Protein AF-A0A4S2JDD8-F1 (afdb_monomer_lite)

InterPro domains:
  IPR000197 Zinc finger, TAZ-type [PF02135] (72-147)
  IPR000197 Zinc finger, TAZ-type [PF02135] (265-339)
  IPR000197 Zinc finger, TAZ-type [PS50134] (65-150)
  IPR000197 Zinc finger, TAZ-type [PS50134] (258-342)
  IPR000197 Zinc finger, TAZ-type [SM00551] (66-148)
  IPR000197 Zinc finger, TAZ-type [SM00551] (259-340)
  IPR000433 Zinc finger, ZZ-type [PF00569] (1-40)
  IPR000433 Zinc finger, ZZ-type [PS01357] (5-30)
  IPR000433 Zinc finger, ZZ-type [PS50135] (1-48)
  IPR000433 Zinc finger, ZZ-type [SM00291] (1-40)
  IPR009110 Nuclear receptor coactivator, interlocking [SSF69125] (168-207)
  IPR013178 Histone acetyltransferase Rtt109/CBP [PTHR13808] (1-167)
  IPR014744 Nuclear receptor coactivator, CREB-bp-like, interlocking [PF09030] (154-206)
  IPR035898 TAZ domain superfamily [G3DSA:1.20.1020.10] (64-157)
  IPR035898 TAZ domain superfamily [G3DSA:1.20.1020.10] (253-361)
  IPR035898 TAZ domain superfamily [SSF57933] (65-152)
  IPR035898 TAZ domain superfamily [SSF57933] (262-344)
  IPR037073 Nuclear receptor coactivator, CREB-bp-like, interlocking domain superfamily [G3DSA:1.10.1630.10] (158-205)
  IPR043145 Zinc finger, ZZ-type superfamily [G3DSA:3.30.60.90] (1-49)

pLDDT: mean 71.75, std 20.61, range [26.06, 95.44]

Structure (mmCIF, N/CA/C/O backbone):
data_AF-A0A4S2JDD8-F1
#
_entry.id   AF-A0A4S2JDD8-F1
#
loop_
_atom_site.group_PDB
_atom_site.id
_atom_site.type_symbol
_atom_site.label_atom_id
_atom_site.label_alt_id
_atom_site.label_comp_id
_atom_site.label_asym_id
_atom_site.label_entity_id
_atom_site.label_seq_id
_atom_site.pdbx_PDB_ins_code
_atom_site.Cartn_x
_atom_site.Cartn_y
_atom_site.Cartn_z
_atom_site.occupancy
_atom_site.B_iso_or_equiv
_atom_site.auth_seq_id
_atom_site.auth_comp_id
_atom_site.auth_asym_id
_atom_site.auth_atom_id
_atom_site.pdbx_PDB_model_num
ATOM 1 N N . MET A 1 1 ? 17.887 1.150 22.745 1.00 48.66 1 MET A N 1
ATOM 2 C CA . MET A 1 1 ? 17.633 0.466 21.455 1.00 48.66 1 MET A CA 1
ATOM 3 C C . MET A 1 1 ? 18.623 1.023 20.461 1.00 48.66 1 MET A C 1
ATOM 5 O O . MET A 1 1 ? 18.572 2.215 20.195 1.00 48.66 1 MET A O 1
ATOM 9 N N . VAL A 1 2 ? 19.568 0.208 20.008 1.00 50.97 2 VAL A N 1
ATOM 10 C CA . VAL A 1 2 ? 20.668 0.672 19.162 1.00 50.97 2 VAL A CA 1
ATOM 11 C C . VAL A 1 2 ? 20.213 0.559 17.703 1.00 50.97 2 VAL A C 1
ATOM 13 O O . VAL A 1 2 ? 19.823 -0.521 17.264 1.00 50.97 2 VAL A O 1
ATOM 16 N N . TYR A 1 3 ? 20.168 1.675 16.971 1.00 69.31 3 TYR A N 1
ATOM 17 C CA . TYR A 1 3 ? 19.697 1.712 15.580 1.00 69.31 3 TYR A CA 1
ATOM 18 C C . TYR A 1 3 ? 20.866 1.540 14.611 1.00 69.31 3 TYR A C 1
ATOM 20 O O . TYR A 1 3 ? 21.999 1.890 14.942 1.00 69.31 3 TYR A O 1
ATOM 28 N N . THR A 1 4 ? 20.606 1.006 13.419 1.00 77.56 4 THR A N 1
ATOM 29 C CA . THR A 1 4 ? 21.644 0.664 12.436 1.00 77.56 4 THR A CA 1
ATOM 30 C C . THR A 1 4 ? 21.395 1.412 11.132 1.00 77.56 4 THR A C 1
ATOM 32 O O . THR A 1 4 ? 20.299 1.349 10.582 1.00 77.56 4 THR A O 1
ATOM 35 N N . CYS A 1 5 ? 22.413 2.102 10.614 1.00 81.69 5 CYS A N 1
ATOM 36 C CA . CYS A 1 5 ? 22.338 2.798 9.331 1.00 81.69 5 CYS A CA 1
ATOM 37 C C . CYS A 1 5 ? 22.127 1.798 8.184 1.00 81.69 5 CYS A C 1
ATOM 39 O O . CYS A 1 5 ? 22.917 0.872 7.990 1.00 81.69 5 CYS A O 1
ATOM 41 N N . ASN A 1 6 ? 21.100 2.003 7.360 1.00 82.75 6 ASN A N 1
ATOM 42 C CA . ASN A 1 6 ? 20.781 1.097 6.260 1.00 82.75 6 ASN A CA 1
ATOM 43 C C . ASN A 1 6 ? 21.848 1.089 5.153 1.00 82.75 6 ASN A C 1
ATOM 45 O O . ASN A 1 6 ? 21.933 0.085 4.438 1.00 82.75 6 ASN A O 1
ATOM 49 N N . ASN A 1 7 ? 22.654 2.154 5.042 1.00 81.44 7 ASN A N 1
ATOM 50 C CA . ASN A 1 7 ? 23.705 2.304 4.033 1.00 81.44 7 ASN A CA 1
ATOM 51 C C . ASN A 1 7 ? 25.056 1.732 4.493 1.00 81.44 7 ASN A C 1
ATOM 53 O O . ASN A 1 7 ? 25.548 0.790 3.882 1.00 81.44 7 ASN A O 1
ATOM 57 N N . CYS A 1 8 ? 25.626 2.235 5.595 1.00 81.44 8 CYS A N 1
ATOM 58 C CA . CYS A 1 8 ? 26.953 1.812 6.072 1.00 81.44 8 CYS A CA 1
ATOM 59 C C . CYS A 1 8 ? 26.931 0.686 7.116 1.00 81.44 8 CYS A C 1
ATOM 61 O O . CYS A 1 8 ? 27.987 0.239 7.547 1.00 81.44 8 CYS A O 1
ATOM 63 N N . LYS A 1 9 ? 25.745 0.238 7.553 1.00 80.62 9 LYS A N 1
ATOM 64 C CA . LYS A 1 9 ? 25.547 -0.790 8.596 1.00 80.62 9 LYS A CA 1
ATOM 65 C C . LYS A 1 9 ? 26.130 -0.459 9.977 1.00 80.62 9 LYS A C 1
ATOM 67 O O . LYS A 1 9 ? 26.058 -1.292 10.871 1.00 80.62 9 LYS A O 1
ATOM 72 N N . SER A 1 10 ? 26.641 0.752 10.188 1.00 74.62 10 SER A N 1
ATOM 73 C CA . SER A 1 10 ? 27.139 1.200 11.491 1.00 74.62 10 SER A CA 1
ATOM 74 C C . SER A 1 10 ? 25.997 1.479 12.467 1.00 74.62 10 SER A C 1
ATOM 76 O O . SER A 1 10 ? 24.905 1.896 12.061 1.00 74.62 10 SER A O 1
ATOM 78 N N . HIS A 1 11 ? 26.264 1.291 13.759 1.00 72.06 11 HIS A N 1
ATOM 79 C CA . HIS A 1 11 ? 25.356 1.723 14.813 1.00 72.06 11 HIS A CA 1
ATOM 80 C C . HIS A 1 11 ? 25.339 3.245 14.936 1.00 72.06 11 HIS A C 1
ATOM 82 O O . HIS A 1 11 ? 26.372 3.897 14.809 1.00 72.06 11 HIS A O 1
ATOM 88 N N . VAL A 1 12 ? 24.146 3.806 15.132 1.00 72.56 12 VAL A N 1
ATOM 89 C CA . VAL A 1 12 ? 23.929 5.252 15.142 1.00 72.56 12 VAL A CA 1
ATOM 90 C C . VAL A 1 12 ? 22.980 5.668 16.252 1.00 72.56 12 VAL A C 1
ATOM 92 O O . VAL A 1 12 ? 21.927 5.065 16.461 1.00 72.56 12 VAL A O 1
ATOM 95 N N . GLU A 1 13 ? 23.362 6.742 16.931 1.00 65.06 13 GLU A N 1
ATOM 96 C CA . GLU A 1 13 ? 22.606 7.342 18.029 1.00 65.06 13 GLU A CA 1
ATOM 97 C C . GLU A 1 13 ? 21.659 8.443 17.525 1.00 65.06 13 GLU A C 1
ATOM 99 O O . GLU A 1 13 ? 20.509 8.542 17.948 1.00 65.06 13 GLU A O 1
ATOM 104 N N . THR A 1 14 ? 22.103 9.198 16.514 1.00 64.44 14 THR A N 1
ATOM 105 C CA . THR A 1 14 ? 21.279 10.144 15.751 1.00 64.44 14 THR A CA 1
ATOM 106 C C . THR A 1 14 ? 20.969 9.562 14.376 1.00 64.44 14 THR A C 1
ATOM 108 O O . THR A 1 14 ? 21.881 9.329 13.577 1.00 64.44 14 THR A O 1
ATOM 111 N N . ARG A 1 15 ? 19.682 9.347 14.078 1.00 79.81 15 ARG A N 1
ATOM 112 C CA . ARG A 1 15 ? 19.232 8.758 12.809 1.00 79.81 15 ARG A CA 1
ATOM 113 C C . ARG A 1 15 ? 18.449 9.762 11.974 1.00 79.81 15 ARG A C 1
ATOM 115 O O . ARG A 1 15 ? 17.612 10.495 12.488 1.00 79.81 15 ARG A O 1
ATOM 122 N N . TYR A 1 16 ? 18.683 9.760 10.672 1.00 80.81 16 TYR A N 1
ATOM 123 C CA . TYR A 1 16 ? 17.802 10.398 9.704 1.00 80.81 16 TYR A CA 1
ATOM 124 C C . TYR A 1 16 ? 16.837 9.342 9.189 1.00 80.81 16 TYR A C 1
ATOM 126 O O . TYR A 1 16 ? 17.253 8.434 8.475 1.00 80.81 16 TYR A O 1
ATOM 134 N N . HIS A 1 17 ? 15.567 9.440 9.568 1.00 82.00 17 HIS A N 1
ATOM 135 C CA . HIS A 1 17 ? 14.545 8.471 9.196 1.00 82.00 17 HIS A CA 1
ATOM 136 C C . HIS A 1 17 ? 13.764 8.949 7.979 1.00 82.00 17 HIS A C 1
ATOM 138 O O . HIS A 1 17 ? 13.236 10.063 7.951 1.00 82.00 17 HIS A O 1
ATOM 144 N N . CYS A 1 18 ? 13.653 8.101 6.964 1.00 81.06 18 CYS A N 1
ATOM 145 C CA . CYS A 1 18 ? 12.814 8.396 5.819 1.00 81.06 18 CYS A CA 1
ATOM 146 C C . CYS A 1 18 ? 11.330 8.229 6.162 1.00 81.06 18 CYS A C 1
ATOM 148 O O . CYS A 1 18 ? 10.871 7.141 6.485 1.00 81.06 18 CYS A O 1
ATOM 150 N N . THR A 1 19 ? 10.539 9.282 5.969 1.00 73.56 19 THR A N 1
ATOM 151 C CA . THR A 1 19 ? 9.087 9.255 6.240 1.00 73.56 19 THR A CA 1
ATOM 152 C C . THR A 1 19 ? 8.257 8.523 5.173 1.00 73.56 19 THR A C 1
ATOM 154 O O . THR A 1 19 ? 7.040 8.367 5.314 1.00 73.56 19 THR A O 1
ATOM 157 N N . LEU A 1 20 ? 8.893 8.098 4.077 1.00 71.19 20 LEU A N 1
ATOM 158 C CA . LEU A 1 20 ? 8.254 7.439 2.932 1.00 71.19 20 LEU A CA 1
ATOM 159 C C . LEU A 1 20 ? 8.746 6.001 2.710 1.00 71.19 20 LEU A C 1
ATOM 161 O O . LEU A 1 20 ? 8.014 5.193 2.139 1.00 71.19 20 LEU A O 1
ATOM 165 N N . CYS A 1 21 ? 9.958 5.676 3.159 1.00 74.38 21 CYS A N 1
ATOM 166 C CA . CYS A 1 21 ? 10.541 4.343 3.083 1.00 74.38 21 CYS A CA 1
ATOM 167 C C . CYS A 1 21 ? 10.451 3.655 4.439 1.00 74.38 21 CYS A C 1
ATOM 169 O O . CYS A 1 21 ? 10.800 4.214 5.470 1.00 74.38 21 CYS A O 1
ATOM 171 N N . ASP A 1 22 ? 10.009 2.408 4.416 1.00 68.94 22 ASP A N 1
ATOM 172 C CA . ASP A 1 22 ? 9.851 1.590 5.610 1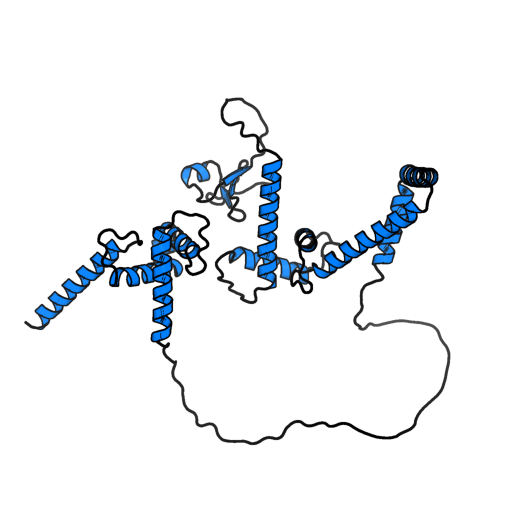.00 68.94 2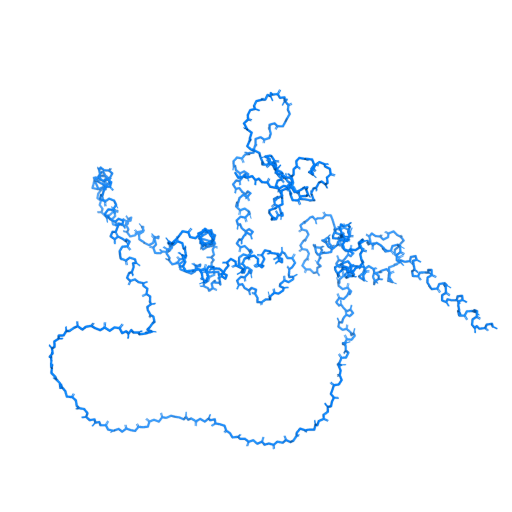2 ASP A CA 1
ATOM 173 C C . ASP A 1 22 ? 11.222 1.240 6.211 1.00 68.94 22 ASP A C 1
ATOM 175 O O . ASP A 1 22 ? 12.062 0.664 5.517 1.00 68.94 22 ASP A O 1
ATOM 179 N N . ASN A 1 23 ? 11.438 1.608 7.480 1.00 69.75 23 ASN A N 1
ATOM 180 C CA . ASN A 1 23 ? 12.666 1.347 8.247 1.00 69.75 23 ASN A CA 1
ATOM 181 C C . ASN A 1 23 ? 13.956 1.707 7.495 1.00 69.75 23 ASN A C 1
ATOM 183 O O . ASN A 1 23 ? 14.913 0.929 7.471 1.00 69.75 23 ASN A O 1
ATOM 187 N N . PHE A 1 24 ? 13.956 2.868 6.834 1.00 76.19 24 PHE A N 1
ATOM 188 C CA . PHE A 1 24 ? 15.142 3.386 6.171 1.00 76.19 24 PHE A CA 1
ATOM 189 C C . PHE A 1 24 ? 15.728 4.543 6.973 1.00 76.19 24 PHE A C 1
ATOM 191 O O . PHE A 1 24 ? 15.241 5.675 6.913 1.00 76.19 24 PHE A O 1
ATOM 198 N N . ASP A 1 25 ? 16.775 4.223 7.723 1.00 85.00 25 ASP A N 1
ATOM 199 C CA . ASP A 1 25 ? 17.514 5.130 8.579 1.00 85.00 25 ASP A CA 1
ATOM 200 C C . ASP A 1 25 ? 18.922 5.336 8.011 1.00 85.00 25 ASP A C 1
ATOM 202 O O . ASP A 1 25 ? 19.630 4.382 7.680 1.00 85.00 25 ASP A O 1
ATOM 206 N N . LEU A 1 26 ? 19.348 6.588 7.889 1.00 83.06 26 LEU A N 1
ATOM 207 C CA . LEU A 1 26 ? 20.716 6.939 7.519 1.00 83.06 26 LEU A CA 1
ATOM 208 C C . LEU A 1 26 ? 21.431 7.597 8.696 1.00 83.06 26 LEU A C 1
ATOM 210 O O . LEU A 1 26 ? 20.834 8.348 9.468 1.00 83.06 26 LEU A O 1
ATOM 214 N N . CYS A 1 27 ? 22.731 7.332 8.815 1.00 84.06 27 CYS A N 1
ATOM 215 C CA . CYS A 1 27 ? 23.610 8.133 9.657 1.00 84.06 27 CYS A CA 1
ATOM 216 C C . CYS A 1 27 ? 23.790 9.532 9.047 1.00 84.06 27 CYS A C 1
ATOM 218 O O . CYS A 1 27 ? 23.517 9.730 7.860 1.00 84.06 27 CYS A O 1
ATOM 220 N N . VAL A 1 28 ? 24.288 10.482 9.842 1.00 82.19 28 VAL A N 1
ATOM 221 C CA . VAL A 1 28 ? 24.604 11.849 9.388 1.00 82.19 28 VAL A CA 1
ATOM 222 C C . VAL A 1 28 ? 25.465 11.804 8.117 1.00 82.19 28 VAL A C 1
ATOM 224 O O . VAL A 1 28 ? 25.062 12.320 7.078 1.00 82.19 28 VAL A O 1
ATOM 227 N N . ASN A 1 29 ? 26.560 11.038 8.152 1.00 79.44 29 ASN A N 1
ATOM 228 C CA . ASN A 1 29 ? 27.512 10.941 7.043 1.00 79.44 29 ASN A CA 1
ATOM 229 C C . ASN A 1 29 ? 26.888 10.372 5.757 1.00 79.44 29 ASN A C 1
ATOM 231 O O . ASN A 1 29 ? 27.174 10.863 4.671 1.00 79.44 29 ASN A O 1
ATOM 235 N N . CYS A 1 30 ? 26.024 9.357 5.851 1.00 81.31 30 CYS A N 1
ATOM 236 C CA . CYS A 1 30 ? 25.357 8.783 4.678 1.00 81.31 30 CYS A CA 1
ATOM 237 C C . CYS A 1 30 ? 24.247 9.692 4.147 1.00 81.31 30 CYS A C 1
ATOM 239 O O . CYS A 1 30 ? 23.986 9.705 2.948 1.00 81.31 30 CYS A O 1
ATOM 241 N N . LYS A 1 31 ? 23.593 10.466 5.016 1.00 80.50 31 LYS A N 1
ATOM 242 C CA . LYS A 1 31 ? 22.585 11.440 4.598 1.00 80.50 31 LYS A CA 1
ATOM 243 C C . LYS A 1 31 ? 23.228 12.623 3.863 1.00 80.50 31 LYS A C 1
ATOM 245 O O . LYS A 1 31 ? 22.653 13.066 2.876 1.00 80.50 31 LYS A O 1
ATOM 250 N N . ASP A 1 32 ? 24.408 13.078 4.279 1.00 79.06 32 ASP A N 1
ATOM 251 C CA . ASP A 1 32 ? 25.094 14.193 3.615 1.00 79.06 32 ASP A CA 1
ATOM 252 C C . ASP A 1 32 ? 25.902 13.753 2.373 1.00 79.06 32 ASP A C 1
ATOM 254 O O . ASP A 1 32 ? 25.969 14.505 1.404 1.00 79.06 32 ASP A O 1
ATOM 258 N N . LYS A 1 33 ? 26.461 12.529 2.342 1.00 75.56 33 LYS A N 1
ATOM 259 C CA . LYS A 1 33 ? 27.198 12.007 1.169 1.00 75.56 33 LYS A CA 1
ATOM 260 C C . LYS A 1 33 ? 26.313 11.384 0.091 1.00 75.56 33 LYS A C 1
ATOM 262 O O . LYS A 1 33 ? 26.470 11.697 -1.085 1.00 75.56 33 LYS A O 1
ATOM 267 N N . ASP A 1 34 ? 25.434 10.462 0.474 1.00 72.38 34 ASP A N 1
ATOM 268 C CA . ASP A 1 34 ? 24.651 9.662 -0.478 1.00 72.38 34 ASP A CA 1
ATOM 269 C C . ASP A 1 34 ? 23.240 10.228 -0.673 1.00 72.38 34 ASP A C 1
ATOM 271 O O . ASP A 1 34 ? 22.633 10.066 -1.737 1.00 72.38 34 ASP A O 1
ATOM 275 N N . GLY A 1 35 ? 22.720 10.915 0.348 1.00 62.34 35 GLY A N 1
ATOM 276 C CA . GLY A 1 35 ? 21.364 11.439 0.361 1.00 62.34 35 GLY A CA 1
ATOM 277 C C . GLY A 1 35 ? 20.300 10.345 0.259 1.00 62.34 35 GLY A C 1
ATOM 278 O O . GLY A 1 35 ? 20.551 9.156 0.060 1.00 62.34 35 GLY A O 1
ATOM 279 N N . HIS A 1 36 ? 19.045 10.750 0.396 1.00 77.12 36 HIS A N 1
ATOM 280 C CA . HIS A 1 36 ? 17.908 9.881 0.130 1.00 77.12 36 HIS A CA 1
ATOM 281 C C . HIS A 1 36 ? 16.856 10.692 -0.633 1.00 77.12 36 HIS A C 1
ATOM 283 O O . HIS A 1 36 ? 16.577 11.825 -0.245 1.00 77.12 36 HIS A O 1
ATOM 289 N N . PRO A 1 37 ? 16.248 10.160 -1.711 1.00 67.25 37 PRO A N 1
ATOM 290 C CA . PRO A 1 37 ? 15.328 10.914 -2.572 1.00 67.25 37 PRO A CA 1
ATOM 291 C C . PRO A 1 37 ? 14.002 11.294 -1.895 1.00 67.25 37 PRO A C 1
ATOM 293 O O . PRO A 1 37 ? 13.147 11.924 -2.516 1.00 67.25 37 PRO A O 1
ATOM 296 N N . HIS A 1 38 ? 13.806 10.894 -0.642 1.00 74.38 38 HIS A N 1
ATOM 297 C CA . HIS A 1 38 ? 12.643 11.236 0.155 1.00 74.38 38 HIS A CA 1
ATOM 298 C C . HIS A 1 38 ? 13.052 12.101 1.350 1.00 74.38 38 HIS A C 1
ATOM 300 O O . HIS A 1 38 ? 14.135 11.898 1.901 1.00 74.38 38 HIS A O 1
ATOM 306 N N . PRO A 1 39 ? 12.169 13.012 1.797 1.00 69.31 39 PRO A N 1
ATOM 307 C CA . PRO A 1 39 ? 12.422 13.848 2.960 1.00 69.31 39 PRO A CA 1
ATOM 308 C C . PRO A 1 39 ? 12.674 12.984 4.199 1.00 69.31 39 PRO A C 1
ATOM 310 O O . PRO A 1 39 ? 11.843 12.144 4.578 1.00 69.31 39 PRO A O 1
ATOM 313 N N . MET A 1 40 ? 13.841 13.202 4.803 1.00 76.81 40 MET A N 1
ATOM 314 C CA . MET A 1 40 ? 14.289 12.503 5.999 1.00 76.81 40 MET A CA 1
ATOM 315 C C . MET A 1 40 ? 14.189 13.414 7.216 1.00 76.81 40 MET A C 1
ATOM 317 O O . MET A 1 40 ? 14.557 14.585 7.154 1.00 76.81 40 MET A O 1
ATOM 321 N N . GLU A 1 41 ? 13.719 12.861 8.325 1.00 76.56 41 GLU A N 1
ATOM 322 C CA . GLU A 1 41 ? 13.583 13.561 9.598 1.00 76.56 41 GLU A CA 1
ATOM 323 C C . GLU A 1 41 ? 14.715 13.144 10.537 1.00 76.56 41 GLU A C 1
ATOM 325 O O . GLU A 1 41 ? 14.982 11.951 10.701 1.00 76.56 41 GLU A O 1
ATOM 330 N N . LYS A 1 42 ? 15.401 14.120 11.140 1.00 81.81 42 LYS A N 1
ATOM 331 C CA . LYS A 1 42 ? 16.438 13.857 12.142 1.00 81.81 42 LYS A CA 1
ATOM 332 C C . LYS A 1 42 ? 15.753 13.452 13.446 1.00 81.81 42 LYS A C 1
ATOM 334 O O . LYS A 1 42 ? 15.161 14.283 14.123 1.00 81.81 42 LYS A O 1
ATOM 339 N N . LEU A 1 43 ? 15.850 12.181 13.799 1.00 72.69 43 LEU A N 1
ATOM 340 C CA . LEU A 1 43 ? 15.408 11.641 15.075 1.00 72.69 43 LEU A CA 1
ATOM 341 C C . LEU A 1 43 ? 16.656 11.397 15.931 1.00 72.69 43 LEU A C 1
ATOM 343 O O . LEU A 1 43 ? 17.432 10.477 15.670 1.00 72.69 43 LEU A O 1
ATOM 347 N N . GLY A 1 44 ? 16.870 12.244 16.935 1.00 59.53 44 GLY A N 1
ATOM 348 C CA . GLY A 1 44 ? 17.940 12.095 17.921 1.00 59.53 44 GLY A CA 1
ATOM 349 C C . GLY A 1 44 ? 17.419 12.409 19.319 1.00 59.53 44 GLY A C 1
ATOM 350 O O . GLY A 1 44 ? 16.651 13.353 19.489 1.00 59.53 44 GLY A O 1
ATOM 351 N N . PHE A 1 45 ? 17.822 11.610 20.308 1.00 44.44 45 PHE A N 1
ATOM 352 C CA . PHE A 1 45 ? 17.729 11.990 21.717 1.00 44.44 45 PHE A CA 1
ATOM 353 C C . PHE A 1 45 ? 18.918 12.908 22.002 1.00 44.44 45 PHE A C 1
ATOM 355 O O . PHE A 1 45 ? 20.045 12.438 22.103 1.00 44.44 45 PHE A O 1
ATOM 362 N N . ALA A 1 46 ? 18.692 14.218 22.055 1.00 42.00 46 ALA A N 1
ATOM 363 C CA . ALA A 1 46 ? 19.732 15.154 22.458 1.00 42.00 46 ALA A CA 1
ATOM 364 C C . ALA A 1 46 ? 19.751 15.233 23.989 1.00 42.00 46 ALA A C 1
ATOM 366 O O . ALA A 1 46 ? 18.905 15.898 24.585 1.00 42.00 46 ALA A O 1
ATOM 367 N N . LEU A 1 47 ? 20.704 14.550 24.621 1.00 39.31 47 LEU A N 1
ATOM 368 C CA . LEU A 1 47 ? 21.219 14.980 25.914 1.00 39.31 47 LEU A CA 1
ATOM 369 C C . LEU A 1 47 ? 22.542 15.711 25.659 1.00 39.31 47 LEU A C 1
ATOM 371 O O . LEU A 1 47 ? 23.462 15.136 25.087 1.00 39.31 47 LEU A O 1
ATOM 375 N N . ASN A 1 48 ? 22.577 16.964 26.125 1.00 38.72 48 ASN A N 1
ATOM 376 C CA . ASN A 1 48 ? 23.719 17.870 26.331 1.00 38.72 48 ASN A CA 1
ATOM 377 C C . ASN A 1 48 ? 24.029 18.938 25.256 1.00 38.72 48 ASN A C 1
ATOM 379 O O . ASN A 1 48 ? 24.622 18.676 24.215 1.00 38.72 48 ASN A O 1
ATOM 383 N N . ASN A 1 49 ? 23.565 20.155 25.591 1.00 37.78 49 ASN A N 1
ATOM 384 C CA . ASN A 1 49 ? 24.261 21.456 25.656 1.00 37.78 49 ASN A CA 1
ATOM 385 C C . ASN A 1 49 ? 25.538 21.680 24.820 1.00 37.78 49 ASN A C 1
ATOM 387 O O . ASN A 1 49 ? 26.585 21.155 25.176 1.00 37.78 49 ASN A O 1
ATOM 391 N N . ASP A 1 50 ? 25.461 22.5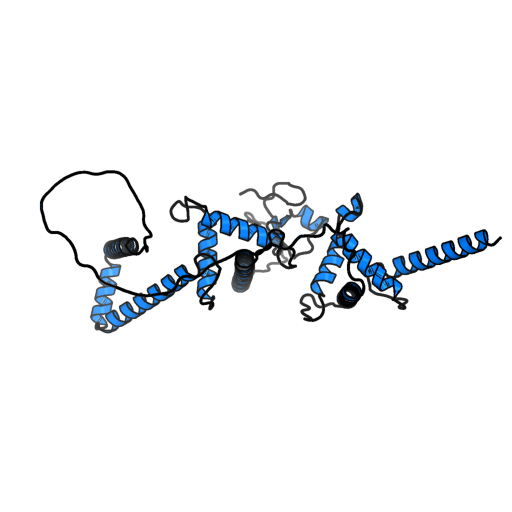76 23.825 1.00 30.28 50 ASP A N 1
ATOM 392 C CA . ASP A 1 50 ? 26.094 23.918 23.833 1.00 30.28 50 ASP A CA 1
ATOM 393 C C . ASP A 1 50 ? 25.521 24.764 22.655 1.00 30.28 50 ASP A C 1
ATOM 395 O O . ASP A 1 50 ? 25.151 24.181 21.625 1.00 30.28 50 ASP A O 1
ATOM 399 N N . PRO A 1 51 ? 25.310 26.092 22.789 1.00 46.38 51 PRO A N 1
ATOM 400 C CA . PRO A 1 51 ? 24.424 26.859 21.921 1.00 46.38 51 PRO A CA 1
ATOM 401 C C . PRO A 1 51 ? 25.147 27.478 20.717 1.00 46.38 51 PRO A C 1
ATOM 403 O O . PRO A 1 51 ? 26.147 28.176 20.840 1.00 46.38 51 PRO A O 1
ATOM 406 N N . SER A 1 52 ? 24.561 27.332 19.527 1.00 28.23 52 SER A N 1
ATOM 407 C CA . SER A 1 52 ? 24.803 28.258 18.415 1.00 28.23 52 SER A CA 1
ATOM 408 C C . SER A 1 52 ? 23.553 28.427 17.545 1.00 28.23 52 SER A C 1
ATOM 410 O O . SER A 1 52 ? 22.735 27.506 17.449 1.00 28.23 52 SER A O 1
ATOM 412 N N . PRO A 1 53 ? 23.328 29.628 16.979 1.00 43.94 53 PRO A N 1
ATOM 413 C CA . PRO A 1 53 ? 21.991 30.152 16.756 1.00 43.94 53 PRO A CA 1
ATOM 414 C C . PRO A 1 53 ? 21.605 30.087 15.276 1.00 43.94 53 PRO A C 1
ATOM 416 O O . PRO A 1 53 ? 21.743 31.059 14.548 1.00 43.94 53 PRO A O 1
ATOM 419 N N . ALA A 1 54 ? 21.082 28.952 14.823 1.00 39.88 54 ALA A N 1
ATOM 420 C CA . ALA A 1 54 ? 20.278 28.880 13.604 1.00 39.88 54 ALA A CA 1
ATOM 421 C C . ALA A 1 54 ? 19.438 27.597 13.638 1.00 39.88 54 ALA A C 1
ATOM 423 O O . ALA A 1 54 ? 19.930 26.543 14.020 1.00 39.88 54 ALA A O 1
ATOM 424 N N . ASP A 1 55 ? 18.163 27.698 13.267 1.00 38.62 55 ASP A N 1
ATOM 425 C CA . ASP A 1 55 ? 17.189 26.598 13.185 1.00 38.62 55 ASP A CA 1
ATOM 426 C C . ASP A 1 55 ? 16.602 26.058 14.502 1.00 38.62 55 ASP A C 1
ATOM 428 O O . ASP A 1 55 ? 16.448 24.855 14.724 1.00 38.62 55 ASP A O 1
ATOM 432 N N . LYS A 1 56 ? 16.057 26.969 15.320 1.00 42.25 56 LYS A N 1
ATOM 433 C CA . LYS A 1 56 ? 14.876 26.648 16.141 1.00 42.25 56 LYS A CA 1
ATOM 434 C C . LYS A 1 56 ? 13.641 26.515 15.240 1.00 42.25 56 LYS A C 1
ATOM 436 O O . LYS A 1 56 ? 12.767 27.376 15.254 1.00 42.25 56 LYS A O 1
ATOM 441 N N . LYS A 1 57 ? 13.520 25.423 14.480 1.00 43.19 57 LYS A N 1
ATOM 442 C CA . LYS A 1 57 ? 12.215 25.026 13.932 1.00 43.19 57 LYS A CA 1
ATOM 443 C C . LYS A 1 57 ? 11.512 24.133 14.949 1.00 43.19 57 LYS A C 1
ATOM 445 O O . LYS A 1 57 ? 11.560 22.910 14.875 1.00 43.19 57 LYS A O 1
ATOM 450 N N . GLN A 1 58 ? 10.899 24.785 15.936 1.00 44.31 58 GLN A N 1
ATOM 451 C CA . GLN A 1 58 ? 9.893 24.186 16.809 1.00 44.31 58 GLN A CA 1
ATOM 452 C C . GLN A 1 58 ? 8.852 23.484 15.928 1.00 44.31 58 GLN A C 1
ATOM 454 O O . GLN A 1 58 ? 8.121 24.129 15.177 1.00 44.31 58 GLN A O 1
ATOM 459 N N . THR A 1 59 ? 8.808 22.154 15.962 1.00 48.44 59 THR A N 1
ATOM 460 C CA . THR A 1 59 ? 7.754 21.396 15.292 1.00 48.44 59 THR A CA 1
ATOM 461 C C . THR A 1 59 ? 6.463 21.607 16.077 1.00 48.44 59 THR A C 1
ATOM 463 O O . THR A 1 59 ? 6.321 21.181 17.220 1.00 48.44 59 THR A O 1
ATOM 466 N N . ASN A 1 60 ? 5.528 22.341 15.477 1.00 57.38 60 ASN A N 1
ATOM 467 C CA . ASN A 1 60 ? 4.236 22.659 16.073 1.00 57.38 60 ASN A CA 1
ATOM 468 C C . ASN A 1 60 ? 3.497 21.341 16.431 1.00 57.38 60 ASN A C 1
ATOM 470 O O . ASN A 1 60 ? 3.372 20.482 15.548 1.00 57.38 60 ASN A O 1
ATOM 474 N N . PRO A 1 61 ? 2.996 21.136 17.670 1.00 66.31 61 PRO A N 1
ATOM 475 C CA . PRO A 1 61 ? 2.302 19.905 18.082 1.00 66.31 61 PRO A CA 1
ATOM 476 C C . PRO A 1 61 ? 1.172 19.471 17.132 1.00 66.31 61 PRO A C 1
ATOM 478 O O . PRO A 1 61 ? 0.932 18.276 16.936 1.00 66.31 61 PRO A O 1
ATOM 481 N N . GLN A 1 62 ? 0.534 20.446 16.480 1.00 67.31 62 GLN A N 1
ATOM 482 C CA . GLN A 1 62 ? -0.511 20.252 15.476 1.00 67.31 62 GLN A CA 1
ATOM 483 C C . GLN A 1 62 ? -0.005 19.530 14.207 1.00 67.31 62 GLN A C 1
ATOM 485 O O . GLN A 1 62 ? -0.682 18.645 13.681 1.00 67.31 62 GLN A O 1
ATOM 490 N N . GLU A 1 63 ? 1.199 19.855 13.718 1.00 69.19 63 GLU A N 1
ATOM 491 C CA . GLU A 1 63 ? 1.758 19.251 12.496 1.00 69.19 63 GLU A CA 1
ATOM 492 C C . GLU A 1 63 ? 2.149 17.784 12.732 1.00 69.19 63 GLU A C 1
ATOM 494 O O . GLU A 1 63 ? 1.913 16.923 11.881 1.00 69.19 63 GLU A O 1
ATOM 499 N N . ASN A 1 64 ? 2.685 17.475 13.917 1.00 68.62 64 ASN A N 1
ATOM 500 C CA . ASN A 1 64 ? 3.043 16.109 14.306 1.00 68.62 64 ASN A CA 1
ATOM 501 C C . ASN A 1 64 ? 1.794 15.209 14.399 1.00 68.62 64 ASN A C 1
ATOM 503 O O . ASN A 1 64 ? 1.785 14.082 13.893 1.00 68.62 64 ASN A O 1
ATOM 507 N N . TYR A 1 65 ? 0.696 15.732 14.954 1.00 75.88 65 TYR A N 1
ATOM 508 C CA . TYR A 1 65 ? -0.584 15.027 14.993 1.00 75.88 65 TYR A CA 1
ATOM 509 C C . TYR A 1 65 ? -1.110 14.695 13.586 1.00 75.88 65 TYR A C 1
ATOM 511 O O . TYR A 1 65 ? -1.442 13.537 13.308 1.00 75.88 65 TYR A O 1
ATOM 519 N N . GLU A 1 66 ? -1.123 15.666 12.668 1.00 77.19 66 GLU A N 1
ATOM 520 C CA . GLU A 1 66 ? -1.590 15.449 11.292 1.00 77.19 66 GLU A CA 1
ATOM 521 C C . GLU A 1 66 ? -0.663 14.507 10.503 1.00 77.19 66 GLU A C 1
ATOM 523 O O . GLU A 1 66 ? -1.137 13.624 9.782 1.00 77.19 66 GLU A O 1
ATOM 528 N N . ARG A 1 67 ? 0.659 14.581 10.705 1.00 73.25 67 ARG A N 1
ATOM 529 C CA . ARG A 1 67 ? 1.617 13.601 10.156 1.00 73.25 67 ARG A CA 1
ATOM 530 C C . ARG A 1 67 ? 1.319 12.185 10.635 1.00 73.25 67 ARG A C 1
ATOM 532 O O . ARG A 1 67 ? 1.282 11.249 9.829 1.00 73.25 67 ARG A O 1
ATOM 539 N N . ARG A 1 68 ? 1.082 12.016 11.937 1.00 78.12 68 ARG A N 1
ATOM 540 C CA . ARG A 1 68 ? 0.756 10.717 12.535 1.00 78.12 68 ARG A CA 1
ATOM 541 C C . ARG A 1 68 ? -0.559 10.173 11.987 1.00 78.12 68 ARG A C 1
ATOM 543 O O . ARG A 1 68 ? -0.630 8.997 11.631 1.00 78.12 68 ARG A O 1
ATOM 550 N N . LYS A 1 69 ? -1.574 11.024 11.864 1.00 78.62 69 LYS A N 1
ATOM 551 C CA . LYS A 1 69 ? -2.877 10.692 11.276 1.00 78.62 69 LYS A CA 1
ATOM 552 C C . LYS A 1 69 ? -2.742 10.222 9.825 1.00 78.62 69 LYS A C 1
ATOM 554 O O . LYS A 1 69 ? -3.257 9.158 9.485 1.00 78.62 69 LYS A O 1
ATOM 559 N N . LEU A 1 70 ? -1.971 10.936 9.001 1.00 79.56 70 LEU A N 1
ATOM 560 C CA . LEU A 1 70 ? -1.678 10.543 7.618 1.00 79.56 70 LEU A CA 1
ATOM 561 C C . LEU A 1 70 ? -0.947 9.195 7.538 1.00 79.56 70 LEU A C 1
ATOM 563 O O . LEU A 1 70 ? -1.255 8.373 6.673 1.00 79.56 70 LEU A O 1
ATOM 567 N N . SER A 1 71 ? -0.001 8.941 8.444 1.00 79.94 71 SER A N 1
ATOM 568 C CA . SER A 1 71 ? 0.710 7.659 8.517 1.00 79.94 71 SER A CA 1
ATOM 569 C C . SER A 1 71 ? -0.238 6.500 8.853 1.00 79.94 71 SER A C 1
ATOM 571 O O . SER A 1 71 ? -0.276 5.496 8.138 1.00 79.94 71 SER A O 1
ATOM 573 N N . ILE A 1 72 ? -1.095 6.671 9.867 1.00 83.56 72 ILE A N 1
ATOM 574 C CA . ILE A 1 72 ? -2.117 5.680 10.244 1.00 83.56 72 ILE A CA 1
ATOM 575 C C . ILE A 1 72 ? -3.065 5.404 9.070 1.00 83.56 72 ILE A C 1
ATOM 577 O O . ILE A 1 72 ? -3.363 4.245 8.774 1.00 83.56 72 ILE A O 1
ATOM 581 N N . GLN A 1 73 ? -3.496 6.445 8.355 1.00 84.75 73 GLN A N 1
ATOM 582 C CA . GLN A 1 73 ? -4.371 6.303 7.194 1.00 84.75 73 GLN A CA 1
ATOM 583 C C . GLN A 1 73 ? -3.723 5.464 6.080 1.00 84.75 73 GLN A C 1
ATOM 585 O O . GLN A 1 73 ? -4.379 4.590 5.509 1.00 84.75 73 GLN A O 1
ATOM 590 N N . ARG A 1 74 ? -2.423 5.651 5.813 1.00 82.88 74 ARG A N 1
ATOM 591 C CA . ARG A 1 74 ? -1.668 4.822 4.853 1.00 82.88 74 ARG A CA 1
ATOM 592 C C . ARG A 1 74 ? -1.572 3.362 5.302 1.00 82.88 74 ARG A C 1
ATOM 594 O O . ARG A 1 74 ? -1.749 2.458 4.482 1.00 82.88 74 ARG A O 1
ATOM 601 N N . CYS A 1 75 ? -1.357 3.108 6.593 1.00 86.00 75 CYS A N 1
ATOM 602 C CA . CYS A 1 75 ? -1.368 1.749 7.143 1.00 86.00 75 CYS A CA 1
ATOM 603 C C . CYS A 1 75 ? -2.732 1.070 6.951 1.00 86.00 75 CYS A C 1
ATOM 605 O O . CYS A 1 75 ? -2.791 -0.094 6.557 1.00 86.00 75 CYS A O 1
ATOM 607 N N . ILE A 1 76 ? -3.834 1.798 7.149 1.00 90.19 76 ILE A N 1
ATOM 608 C CA . ILE A 1 76 ? -5.191 1.269 6.939 1.00 90.19 76 ILE A CA 1
ATOM 609 C C . ILE A 1 76 ? -5.445 0.960 5.466 1.00 90.19 76 ILE A C 1
ATOM 611 O O . ILE A 1 76 ? -5.953 -0.113 5.157 1.00 90.19 76 ILE A O 1
ATOM 615 N N . GLN A 1 77 ? -5.053 1.844 4.547 1.00 87.81 77 GLN A N 1
ATOM 616 C CA . GLN A 1 77 ? -5.169 1.578 3.107 1.00 87.81 77 GLN A CA 1
ATOM 617 C C . GLN A 1 77 ? -4.404 0.309 2.707 1.00 87.81 77 GLN A C 1
ATOM 619 O O . GLN A 1 77 ? -4.916 -0.521 1.956 1.00 87.81 77 GLN A O 1
ATOM 624 N N . SER A 1 78 ? -3.208 0.125 3.272 1.00 88.38 78 SER A N 1
ATOM 625 C CA . SER A 1 78 ? -2.393 -1.082 3.085 1.00 88.38 78 SER A CA 1
ATOM 626 C C . SER A 1 78 ? -3.098 -2.335 3.607 1.00 88.38 78 SER A C 1
ATOM 628 O O . SER A 1 78 ? -3.098 -3.369 2.939 1.00 88.38 78 SER A O 1
ATOM 630 N N . LEU A 1 79 ? -3.712 -2.241 4.793 1.00 91.06 79 LEU A N 1
ATOM 631 C CA . LEU A 1 79 ? -4.461 -3.327 5.425 1.00 91.06 79 LEU A CA 1
ATOM 632 C C . LEU A 1 79 ? -5.672 -3.740 4.587 1.00 91.06 79 LEU A C 1
ATOM 634 O O . LEU A 1 79 ? -5.827 -4.920 4.280 1.00 91.06 79 LEU A O 1
ATOM 638 N N . VAL A 1 80 ? -6.511 -2.773 4.208 1.00 92.06 80 VAL A N 1
ATOM 639 C CA . VAL A 1 80 ? -7.729 -2.994 3.415 1.00 92.06 80 VAL A CA 1
ATOM 640 C C . VAL A 1 80 ? -7.375 -3.664 2.092 1.00 92.06 80 VAL A C 1
ATOM 642 O O . VAL A 1 80 ? -7.935 -4.710 1.759 1.00 92.06 80 VAL A O 1
ATOM 645 N N . HIS A 1 81 ? -6.372 -3.129 1.391 1.00 88.81 81 HIS A N 1
ATOM 646 C CA . HIS A 1 81 ? -5.887 -3.722 0.153 1.00 88.81 81 HIS A CA 1
ATOM 647 C C . HIS A 1 81 ? -5.403 -5.162 0.362 1.00 88.81 81 HIS A C 1
ATOM 649 O O . HIS A 1 81 ? -5.797 -6.051 -0.386 1.00 88.81 81 HIS A O 1
ATOM 655 N N . ALA A 1 82 ? -4.584 -5.425 1.385 1.00 89.81 82 ALA A N 1
ATOM 656 C CA . ALA A 1 82 ? -4.064 -6.765 1.652 1.00 89.81 82 ALA A CA 1
ATOM 657 C C . ALA A 1 82 ? -5.170 -7.803 1.920 1.00 89.81 82 ALA A C 1
ATOM 659 O O . ALA A 1 82 ? -5.008 -8.964 1.529 1.00 89.81 82 ALA A O 1
ATOM 660 N N . CYS A 1 83 ? -6.278 -7.378 2.542 1.00 91.06 83 CYS A N 1
ATOM 661 C CA . CYS A 1 83 ? -7.452 -8.212 2.819 1.00 91.06 83 CYS A CA 1
ATOM 662 C C . CYS A 1 83 ? -8.306 -8.486 1.569 1.00 91.06 83 CYS A C 1
ATOM 664 O O . CYS A 1 83 ? -8.915 -9.547 1.478 1.00 91.06 83 CYS A O 1
ATOM 666 N N . GLN A 1 84 ? -8.344 -7.558 0.610 1.00 89.19 84 GLN A N 1
ATOM 667 C CA . GLN A 1 84 ? -9.092 -7.695 -0.650 1.00 89.19 84 GLN A CA 1
ATOM 668 C C . GLN A 1 84 ? -8.269 -8.364 -1.764 1.00 89.19 84 GLN A C 1
ATOM 670 O O . GLN A 1 84 ? -8.811 -9.006 -2.662 1.00 89.19 84 GLN A O 1
ATOM 675 N N . CYS A 1 85 ? -6.948 -8.214 -1.725 1.00 86.81 85 CYS A N 1
ATOM 676 C CA . CYS A 1 85 ? -6.043 -8.693 -2.758 1.00 86.81 85 CYS A CA 1
ATOM 677 C C . CYS A 1 85 ? -5.939 -10.226 -2.736 1.00 86.81 85 CYS A C 1
ATOM 679 O O . CYS A 1 85 ? -5.628 -10.808 -1.698 1.00 86.81 85 CYS A O 1
ATOM 681 N N . ARG A 1 86 ? -6.128 -10.887 -3.883 1.00 84.56 86 ARG A N 1
ATOM 682 C CA . ARG A 1 86 ? -5.938 -12.346 -4.037 1.00 84.56 86 ARG A CA 1
ATOM 683 C C . ARG A 1 86 ? -4.604 -12.729 -4.686 1.00 84.56 86 ARG A C 1
ATOM 685 O O . ARG A 1 86 ? -4.207 -13.883 -4.617 1.00 84.56 86 ARG A O 1
ATOM 692 N N . ASP A 1 87 ? -3.904 -11.764 -5.274 1.00 79.00 87 ASP A N 1
ATOM 693 C CA . ASP A 1 87 ? -2.647 -11.991 -5.985 1.00 79.00 87 ASP A CA 1
ATOM 694 C C . ASP A 1 87 ? -1.482 -12.216 -5.002 1.00 79.00 87 ASP A C 1
ATOM 696 O O . ASP A 1 87 ? -1.172 -11.356 -4.167 1.00 79.00 87 ASP A O 1
ATOM 700 N N . ALA A 1 88 ? -0.835 -13.381 -5.102 1.00 70.56 88 ALA A N 1
ATOM 701 C CA . ALA A 1 88 ? 0.349 -13.739 -4.318 1.00 70.56 88 ALA A CA 1
ATOM 702 C C . ALA A 1 88 ? 1.559 -12.855 -4.666 1.00 70.56 88 ALA A C 1
ATOM 704 O O . ALA A 1 88 ? 2.392 -12.554 -3.809 1.00 70.56 88 ALA A O 1
ATOM 705 N N . ASN A 1 89 ? 1.609 -12.384 -5.911 1.00 70.25 89 ASN A N 1
ATOM 706 C CA . ASN A 1 89 ? 2.666 -11.552 -6.456 1.00 70.25 89 ASN A CA 1
ATOM 707 C C . ASN A 1 89 ? 2.160 -10.139 -6.744 1.00 70.25 89 ASN A C 1
ATOM 709 O O . ASN A 1 89 ? 2.596 -9.558 -7.729 1.00 70.25 89 ASN A O 1
ATOM 713 N N . CYS A 1 90 ? 1.263 -9.588 -5.912 1.00 71.56 90 CYS A N 1
ATOM 714 C CA . CYS A 1 90 ? 0.612 -8.296 -6.152 1.00 71.56 90 CYS A CA 1
ATOM 715 C C . CYS A 1 90 ? 1.597 -7.213 -6.642 1.00 71.56 90 CYS A C 1
ATOM 717 O O . CYS A 1 90 ? 2.337 -6.608 -5.861 1.00 71.56 90 CYS A O 1
ATOM 719 N N . ARG A 1 91 ? 1.591 -6.965 -7.963 1.00 64.69 91 ARG A N 1
ATOM 720 C CA . ARG A 1 91 ? 2.473 -5.994 -8.648 1.00 64.69 91 ARG A CA 1
ATOM 721 C C . ARG A 1 91 ? 1.832 -4.614 -8.789 1.00 64.69 91 ARG A C 1
ATOM 723 O O . ARG A 1 91 ? 2.400 -3.728 -9.435 1.00 64.69 91 ARG A O 1
ATOM 730 N N . LEU A 1 92 ? 0.635 -4.419 -8.224 1.00 55.06 92 LEU A N 1
ATOM 731 C CA . LEU A 1 92 ? -0.064 -3.142 -8.299 1.00 55.06 92 LEU A CA 1
ATOM 732 C C . LEU A 1 92 ? 0.744 -2.034 -7.619 1.00 55.06 92 LEU A C 1
ATOM 734 O O . LEU A 1 92 ? 1.365 -2.182 -6.566 1.00 55.06 92 LEU A O 1
ATOM 738 N N . ARG A 1 93 ? 0.733 -0.890 -8.295 1.00 47.38 93 ARG A N 1
ATOM 739 C CA . ARG A 1 93 ? 1.797 0.113 -8.307 1.00 47.38 93 ARG A CA 1
ATOM 740 C C . ARG A 1 93 ? 1.881 0.989 -7.063 1.00 47.38 93 ARG A C 1
ATOM 742 O O . ARG A 1 93 ? 2.536 2.018 -7.125 1.00 47.38 93 ARG A O 1
ATOM 749 N N . CYS A 1 94 ? 1.260 0.641 -5.945 1.00 45.03 94 CYS A N 1
ATOM 750 C CA . CYS A 1 94 ? 1.316 1.503 -4.765 1.00 45.03 94 CYS A CA 1
ATOM 751 C C . CYS A 1 94 ? 1.988 0.861 -3.557 1.00 45.03 94 CYS A C 1
ATOM 753 O O . CYS A 1 94 ? 2.617 1.614 -2.829 1.00 45.03 94 CYS A O 1
ATOM 755 N N . LEU A 1 95 ? 1.943 -0.462 -3.348 1.00 52.09 95 LEU A N 1
ATOM 756 C CA . LEU A 1 95 ? 2.534 -1.077 -2.148 1.00 52.09 95 LEU A CA 1
ATOM 757 C C . LEU A 1 95 ? 2.884 -2.582 -2.310 1.00 52.09 95 LEU A C 1
ATOM 759 O O . LEU A 1 95 ? 2.312 -3.403 -1.595 1.00 52.09 95 LEU A O 1
ATOM 763 N N . PRO A 1 96 ? 3.815 -3.002 -3.190 1.00 51.16 96 PRO A N 1
ATOM 764 C CA . PRO A 1 96 ? 4.158 -4.427 -3.314 1.00 51.16 96 PRO A CA 1
ATOM 765 C C . PRO A 1 96 ? 4.717 -5.011 -2.002 1.00 51.16 96 PRO A C 1
ATOM 767 O O . PRO A 1 96 ? 4.231 -6.025 -1.504 1.00 51.16 96 PRO A O 1
ATOM 770 N N . SER A 1 97 ? 5.670 -4.306 -1.373 1.00 60.25 97 SER A N 1
ATOM 771 C CA . SER A 1 97 ? 6.269 -4.727 -0.095 1.00 60.25 97 SER A CA 1
ATOM 772 C C . SER A 1 97 ? 5.277 -4.627 1.069 1.00 60.25 97 SER A C 1
ATOM 774 O O . SER A 1 97 ? 5.214 -5.516 1.917 1.00 60.25 97 SER A O 1
ATOM 776 N N . SER A 1 98 ? 4.443 -3.587 1.101 1.00 73.56 98 SER A N 1
ATOM 777 C CA . SER A 1 98 ? 3.511 -3.383 2.212 1.00 73.56 98 SER A CA 1
ATOM 778 C C . SER A 1 98 ? 2.280 -4.287 2.122 1.00 73.56 98 SER A C 1
ATOM 780 O O . SER A 1 98 ? 1.780 -4.711 3.157 1.00 73.56 98 SER A O 1
ATOM 782 N N . CYS A 1 99 ? 1.829 -4.671 0.922 1.00 81.12 99 CYS A N 1
ATOM 783 C CA . CYS A 1 99 ? 0.782 -5.682 0.757 1.00 81.12 99 CYS A CA 1
ATOM 784 C C . CYS A 1 99 ? 1.242 -7.038 1.309 1.00 81.12 99 CYS A C 1
ATOM 786 O O . CYS A 1 99 ? 0.544 -7.631 2.130 1.00 81.12 99 CYS A O 1
ATOM 788 N N . GLN A 1 100 ? 2.449 -7.492 0.950 1.00 82.81 100 GLN A N 1
ATOM 789 C CA . GLN A 1 100 ? 3.018 -8.735 1.482 1.00 82.81 100 GLN A CA 1
ATOM 790 C C . GLN A 1 100 ? 3.215 -8.685 3.004 1.00 82.81 100 GLN A C 1
ATOM 792 O O . GLN A 1 100 ? 2.839 -9.631 3.701 1.00 82.81 100 GLN A O 1
ATOM 797 N N . LYS A 1 101 ? 3.735 -7.572 3.545 1.00 84.38 101 LYS A N 1
ATOM 798 C CA . LYS A 1 101 ? 3.856 -7.370 5.001 1.00 84.38 101 LYS A CA 1
ATOM 799 C C . LYS A 1 101 ? 2.498 -7.456 5.694 1.00 84.38 101 LYS A C 1
ATOM 801 O O . LYS A 1 101 ? 2.348 -8.217 6.646 1.00 84.38 101 LYS A O 1
ATOM 806 N N . MET A 1 102 ? 1.494 -6.741 5.193 1.00 89.19 102 MET A N 1
ATOM 807 C CA . MET A 1 102 ? 0.158 -6.746 5.786 1.00 89.19 102 MET A CA 1
ATOM 808 C C . MET A 1 102 ? -0.529 -8.109 5.658 1.00 89.19 102 MET A C 1
ATOM 810 O O . MET A 1 102 ? -1.156 -8.552 6.615 1.00 89.19 102 MET A O 1
ATOM 814 N N . LYS A 1 103 ? -0.347 -8.833 4.545 1.00 89.31 103 LYS A N 1
ATOM 815 C CA . LYS A 1 103 ? -0.803 -10.226 4.407 1.00 89.31 103 LYS A CA 1
ATOM 816 C C . LYS A 1 103 ? -0.179 -11.132 5.466 1.00 89.31 103 LYS A C 1
ATOM 818 O O . LYS A 1 103 ? -0.898 -11.904 6.095 1.00 89.31 103 LYS A O 1
ATOM 823 N N . ARG A 1 104 ? 1.129 -11.001 5.717 1.00 89.94 104 ARG A N 1
ATOM 824 C CA . ARG A 1 104 ? 1.827 -11.753 6.771 1.00 89.94 104 ARG A CA 1
ATOM 825 C C . ARG A 1 104 ? 1.294 -11.411 8.161 1.00 89.94 104 ARG A C 1
ATOM 827 O O . ARG A 1 104 ? 1.069 -12.322 8.948 1.00 89.94 104 ARG A O 1
ATOM 834 N N . VAL A 1 105 ? 1.057 -10.132 8.456 1.00 92.25 105 VAL A N 1
ATOM 835 C CA . VAL A 1 105 ? 0.473 -9.689 9.735 1.00 92.25 105 VAL A CA 1
ATOM 836 C C . VAL A 1 105 ? -0.937 -10.260 9.920 1.00 92.25 105 VAL A C 1
ATOM 838 O O . VAL A 1 105 ? -1.240 -10.815 10.973 1.00 92.25 105 VAL A O 1
ATOM 841 N N . VAL A 1 106 ? -1.781 -10.203 8.887 1.00 92.38 106 VAL A N 1
ATOM 842 C CA . VAL A 1 106 ? -3.139 -10.769 8.921 1.00 92.38 106 VAL A CA 1
ATOM 843 C C . VAL A 1 106 ? -3.104 -12.287 9.112 1.00 92.38 106 VAL A C 1
ATOM 845 O O . VAL A 1 106 ? -3.852 -12.812 9.935 1.00 92.38 106 VAL A O 1
ATOM 848 N N . MET A 1 107 ? -2.227 -12.994 8.396 1.00 92.19 107 MET A N 1
ATOM 849 C CA . MET A 1 107 ? -2.034 -14.439 8.551 1.00 92.19 107 MET A CA 1
ATOM 850 C C . MET A 1 107 ? -1.548 -14.783 9.962 1.00 92.19 107 MET A C 1
ATOM 852 O O . MET A 1 107 ? -2.137 -15.630 10.625 1.00 92.19 107 MET A O 1
ATOM 856 N N . HIS A 1 108 ? -0.551 -14.059 10.476 1.00 93.25 108 HIS A N 1
ATOM 857 C CA . HIS A 1 108 ? -0.087 -14.216 11.850 1.00 93.25 108 HIS A CA 1
ATOM 858 C C . HIS A 1 108 ? -1.245 -14.092 12.841 1.00 93.25 108 HIS A C 1
ATOM 860 O O . HIS A 1 108 ? -1.416 -14.964 13.681 1.00 93.25 108 HIS A O 1
ATOM 866 N N . THR A 1 109 ? -2.077 -13.054 12.746 1.00 92.12 109 THR A N 1
ATOM 867 C CA . THR A 1 109 ? -3.163 -12.860 13.715 1.00 92.12 109 THR A CA 1
ATOM 868 C C . THR A 1 109 ? -4.243 -13.943 13.642 1.00 92.12 109 THR A C 1
ATOM 870 O O . THR A 1 109 ? -4.831 -14.276 14.672 1.00 92.12 109 THR A O 1
ATOM 873 N N . LYS A 1 110 ? -4.476 -14.539 12.467 1.00 90.75 110 LYS A N 1
ATOM 874 C CA . LYS A 1 110 ? -5.371 -15.698 12.332 1.00 90.75 110 LYS A CA 1
ATOM 875 C C . LYS A 1 110 ? -4.809 -16.934 13.039 1.00 90.75 110 LYS A C 1
ATOM 877 O O . LYS A 1 110 ? -5.548 -17.610 13.747 1.00 90.75 110 LYS A O 1
ATOM 882 N N . ASN A 1 111 ? -3.510 -17.190 12.895 1.00 92.44 111 ASN A N 1
ATOM 883 C CA . ASN A 1 111 ? -2.852 -18.399 13.398 1.00 92.44 111 ASN A CA 1
ATOM 884 C C . ASN A 1 111 ? -2.204 -18.234 14.790 1.00 92.44 111 ASN A C 1
ATOM 886 O O . ASN A 1 111 ? -1.737 -19.210 15.375 1.00 92.44 111 ASN A O 1
ATOM 890 N N . CYS A 1 112 ? -2.163 -17.021 15.345 1.00 91.62 112 CYS A N 1
ATOM 891 C CA . CYS A 1 112 ? -1.551 -16.752 16.643 1.00 91.62 112 CYS A CA 1
ATOM 892 C C . CYS A 1 112 ? -2.395 -17.353 17.776 1.00 91.62 112 CYS A C 1
ATOM 894 O O . CYS A 1 112 ? -3.538 -16.938 17.996 1.00 91.62 112 CYS A O 1
ATOM 896 N N . LYS A 1 113 ? -1.807 -18.299 18.522 1.00 90.38 113 LYS A N 1
ATOM 897 C CA . LYS A 1 113 ? -2.419 -18.932 19.705 1.00 90.38 113 LYS A CA 1
ATOM 898 C C . LYS A 1 113 ? -2.415 -18.008 20.929 1.00 90.38 113 LYS A C 1
ATOM 900 O O . LYS A 1 113 ? -3.392 -17.956 21.662 1.00 90.38 113 LYS A O 1
ATOM 905 N N . ILE A 1 114 ? -1.346 -17.225 21.092 1.00 88.31 114 ILE A N 1
ATOM 906 C CA . ILE A 1 114 ? -1.133 -16.309 22.227 1.00 88.31 114 ILE A CA 1
ATOM 907 C C . ILE A 1 114 ? -2.116 -15.121 22.179 1.00 88.31 114 ILE A C 1
ATOM 909 O O . ILE A 1 114 ? -2.613 -14.672 23.213 1.00 88.31 114 ILE A O 1
ATOM 913 N N . LYS A 1 115 ? -2.446 -14.631 20.971 1.00 87.62 115 LYS A N 1
ATOM 914 C CA . LYS A 1 115 ? -3.350 -13.488 20.718 1.00 87.62 115 LYS A CA 1
ATOM 915 C C . LYS A 1 115 ? -3.006 -12.265 21.595 1.00 87.62 115 LYS A C 1
ATOM 917 O O . LYS A 1 115 ? -1.896 -12.122 22.106 1.00 87.62 115 LYS A O 1
ATOM 922 N N . THR A 1 116 ? -3.937 -11.324 21.737 1.00 82.56 116 THR A N 1
ATOM 923 C CA . THR A 1 116 ? -3.756 -10.138 22.590 1.00 82.56 116 THR A CA 1
ATOM 924 C C . THR A 1 116 ? -3.742 -10.467 24.081 1.00 82.56 116 THR A C 1
ATOM 926 O O . THR A 1 116 ? -3.041 -9.784 24.825 1.00 82.56 116 THR A O 1
ATOM 929 N N . ASN A 1 117 ? -4.474 -11.506 24.499 1.00 79.69 117 ASN A N 1
ATOM 930 C CA . ASN A 1 117 ? -4.634 -11.892 25.906 1.00 79.69 117 ASN A CA 1
ATOM 931 C C . ASN A 1 117 ? -3.334 -12.457 26.496 1.00 79.69 117 ASN A C 1
ATOM 933 O O . ASN A 1 117 ? -3.012 -12.157 27.636 1.00 79.69 117 ASN A O 1
ATOM 937 N N . GLY A 1 118 ? -2.546 -13.179 25.695 1.00 80.12 118 GLY A N 1
ATOM 938 C CA . GLY A 1 118 ? -1.206 -13.637 26.065 1.00 80.12 118 GLY A CA 1
ATOM 939 C C . GLY A 1 118 ? -0.084 -12.650 25.717 1.00 80.12 118 GLY A C 1
ATOM 940 O O . GLY A 1 118 ? 1.085 -13.013 25.750 1.00 80.12 118 GLY A O 1
ATOM 941 N N . GLY A 1 119 ? -0.406 -11.406 25.337 1.00 85.06 119 GLY A N 1
ATOM 942 C CA . GLY A 1 119 ? 0.595 -10.345 25.188 1.00 85.06 119 GLY A CA 1
ATOM 943 C C . GLY A 1 119 ? 1.253 -10.190 23.811 1.00 85.06 119 GLY A C 1
ATOM 944 O O . GLY A 1 119 ? 2.183 -9.394 23.695 1.00 85.06 119 GLY A O 1
ATOM 945 N N . CYS A 1 120 ? 0.774 -10.849 22.749 1.00 86.44 120 CYS A N 1
ATOM 946 C CA . CYS A 1 120 ? 1.393 -10.737 21.422 1.00 86.44 120 CYS A CA 1
ATOM 947 C C . CYS A 1 120 ? 1.360 -9.293 20.877 1.00 86.44 120 CYS A C 1
ATOM 949 O O . CYS A 1 120 ? 0.290 -8.747 20.585 1.00 86.44 120 CYS A O 1
ATOM 951 N N . LEU A 1 121 ? 2.540 -8.693 20.677 1.00 89.31 121 LEU A N 1
ATOM 952 C CA . LEU A 1 121 ? 2.686 -7.303 20.225 1.00 89.31 121 LEU A CA 1
ATOM 953 C C . LEU A 1 121 ? 2.149 -7.075 18.807 1.00 89.31 121 LEU A C 1
ATOM 955 O O . LEU A 1 121 ? 1.532 -6.043 18.551 1.00 89.31 121 LEU A O 1
ATOM 959 N N . ILE A 1 122 ? 2.307 -8.051 17.908 1.00 89.69 122 ILE A N 1
ATOM 960 C CA . ILE A 1 122 ? 1.794 -7.970 16.531 1.00 89.69 122 ILE A CA 1
ATOM 961 C C . ILE A 1 122 ? 0.263 -7.940 16.548 1.00 89.69 122 ILE A C 1
ATOM 963 O O . ILE A 1 122 ? -0.355 -7.077 15.926 1.00 89.69 122 ILE A O 1
ATOM 967 N N . CYS A 1 123 ? -0.357 -8.841 17.316 1.00 89.06 123 CYS A N 1
ATOM 968 C CA . CYS A 1 123 ? -1.808 -8.865 17.470 1.00 89.06 123 CYS A CA 1
ATOM 969 C C . CYS A 1 123 ? -2.323 -7.582 18.135 1.00 89.06 123 CYS A C 1
ATOM 971 O O . CYS A 1 123 ? -3.313 -7.024 17.674 1.00 89.06 123 CYS A O 1
ATOM 973 N N . LYS A 1 124 ? -1.642 -7.071 19.172 1.00 89.38 124 LYS A N 1
ATOM 974 C CA . LYS A 1 124 ? -2.013 -5.803 19.827 1.00 89.38 124 LYS A CA 1
ATOM 975 C C . LYS A 1 124 ? -1.982 -4.626 18.849 1.00 89.38 124 LYS A C 1
ATOM 977 O O . LYS A 1 124 ? -2.939 -3.855 18.800 1.00 89.38 124 LYS A O 1
ATOM 982 N N . GLN A 1 125 ? -0.926 -4.516 18.044 1.00 90.31 125 GLN A N 1
ATOM 983 C CA . GLN A 1 125 ? -0.801 -3.462 17.036 1.00 90.31 125 GLN A CA 1
ATOM 984 C C . GLN A 1 125 ? -1.868 -3.581 15.942 1.00 90.31 125 GLN A C 1
ATOM 986 O O . GLN A 1 125 ? -2.490 -2.577 15.592 1.00 90.31 125 GLN A O 1
ATOM 991 N N . LEU A 1 126 ? -2.137 -4.795 15.442 1.00 92.81 126 LEU A N 1
ATOM 992 C CA . LEU A 1 126 ? -3.176 -4.996 14.430 1.00 92.81 126 LEU A CA 1
ATOM 993 C C . LEU A 1 126 ? -4.563 -4.634 14.973 1.00 92.81 126 LEU A C 1
ATOM 995 O O . LEU A 1 126 ? -5.303 -3.921 14.304 1.00 92.81 126 LEU A O 1
ATOM 999 N N . ILE A 1 127 ? -4.905 -5.068 16.189 1.00 92.81 127 ILE A N 1
ATOM 1000 C CA . ILE A 1 127 ? -6.192 -4.732 16.811 1.00 92.81 127 ILE A CA 1
ATOM 1001 C C . ILE A 1 127 ? -6.331 -3.220 17.001 1.00 92.81 127 ILE A C 1
ATOM 1003 O O . ILE A 1 127 ? -7.384 -2.674 16.683 1.00 92.81 127 ILE A O 1
ATOM 1007 N N . ALA A 1 128 ? -5.280 -2.521 17.440 1.00 91.12 128 ALA A N 1
ATOM 1008 C CA . ALA A 1 128 ? -5.306 -1.063 17.561 1.00 91.12 128 ALA A CA 1
ATOM 1009 C C . ALA A 1 128 ? -5.579 -0.373 16.210 1.00 91.12 128 ALA A C 1
ATOM 1011 O O . ALA A 1 128 ? -6.399 0.546 16.133 1.00 91.12 128 ALA A O 1
ATOM 1012 N N . LEU A 1 129 ? -4.950 -0.853 15.133 1.00 92.75 129 LEU A N 1
ATOM 1013 C CA . LEU A 1 129 ? -5.183 -0.352 13.778 1.00 92.75 129 LEU A CA 1
ATOM 1014 C C . LEU A 1 129 ? -6.619 -0.641 13.302 1.00 92.75 129 LEU A C 1
ATOM 1016 O O . LEU A 1 129 ? -7.286 0.252 12.775 1.00 92.75 129 LEU A O 1
ATOM 1020 N N . CYS A 1 130 ? -7.126 -1.853 13.546 1.00 94.75 130 CYS A N 1
ATOM 1021 C CA . CYS A 1 130 ? -8.507 -2.232 13.245 1.00 94.75 130 CYS A CA 1
ATOM 1022 C C . CYS A 1 130 ? -9.520 -1.392 14.037 1.00 94.75 130 CYS A C 1
ATOM 1024 O O . CYS A 1 130 ? -10.554 -1.020 13.486 1.00 94.75 130 CYS A O 1
ATOM 1026 N N . CYS A 1 131 ? -9.220 -1.030 15.288 1.00 93.25 131 CYS A N 1
ATOM 1027 C CA . CYS A 1 131 ? -10.046 -0.124 16.085 1.00 93.25 131 CYS A CA 1
ATOM 1028 C C . CYS A 1 131 ? -10.147 1.265 15.455 1.00 93.25 131 CYS A C 1
ATOM 1030 O O . CYS A 1 131 ? -11.239 1.830 15.394 1.00 93.25 131 CYS A O 1
ATOM 1032 N N . TYR A 1 132 ? -9.036 1.815 14.958 1.00 93.75 132 TYR A N 1
ATOM 1033 C CA . TYR A 1 132 ? -9.063 3.099 14.256 1.00 93.75 132 TYR A CA 1
ATOM 1034 C C . TYR A 1 132 ? -9.873 3.012 12.956 1.00 93.75 132 TYR A C 1
ATOM 1036 O O . TYR A 1 132 ? -10.691 3.890 12.675 1.00 93.75 132 TYR A O 1
ATOM 1044 N N . HIS A 1 133 ? -9.681 1.941 12.182 1.00 94.50 133 HIS A N 1
ATOM 1045 C CA . HIS A 1 133 ? -10.434 1.698 10.953 1.00 94.50 133 HIS A CA 1
ATOM 1046 C C . HIS A 1 133 ? -11.942 1.581 11.219 1.00 94.50 133 HIS A C 1
ATOM 1048 O O . HIS A 1 133 ? -12.727 2.264 10.570 1.00 94.50 133 HIS A O 1
ATOM 1054 N N . ALA A 1 134 ? -12.356 0.774 12.201 1.00 95.31 134 ALA A N 1
ATOM 1055 C CA . ALA A 1 134 ? -13.764 0.522 12.509 1.00 95.31 134 ALA A CA 1
ATOM 1056 C C . ALA A 1 134 ? -14.546 1.797 12.867 1.00 95.31 134 ALA A C 1
ATOM 1058 O O . ALA A 1 134 ? -15.715 1.895 12.509 1.00 95.31 134 ALA A O 1
ATOM 1059 N N . LYS A 1 135 ? -13.897 2.783 13.508 1.00 92.12 135 LYS A N 1
ATOM 1060 C CA . LYS A 1 135 ? -14.502 4.089 13.832 1.00 92.12 135 LYS A CA 1
ATOM 1061 C C . LYS A 1 135 ? -14.911 4.904 12.601 1.00 92.12 135 LYS A C 1
ATOM 1063 O O . LYS A 1 135 ? -15.838 5.694 12.695 1.00 92.12 135 LYS A O 1
ATOM 1068 N N . HIS A 1 136 ? -14.220 4.723 11.478 1.00 92.88 136 HIS A N 1
ATOM 1069 C CA . HIS A 1 136 ? -14.423 5.513 10.257 1.00 92.88 136 HIS A CA 1
ATOM 1070 C C . HIS A 1 136 ? -14.961 4.674 9.090 1.00 92.88 136 HIS A C 1
ATOM 1072 O O . HIS A 1 136 ? -15.290 5.200 8.031 1.00 92.88 136 HIS A O 1
ATOM 1078 N N . CYS A 1 137 ? -15.036 3.355 9.258 1.00 93.19 137 CYS A N 1
ATOM 1079 C CA . CYS A 1 137 ? -15.502 2.439 8.234 1.00 93.19 137 CYS A CA 1
ATOM 1080 C C . CYS A 1 137 ? -17.033 2.420 8.187 1.00 93.19 137 CYS A C 1
ATOM 1082 O O . CYS A 1 137 ? -17.683 2.146 9.194 1.00 93.19 137 CYS A O 1
ATOM 1084 N N . GLN A 1 138 ? -17.608 2.601 7.000 1.00 93.25 138 GLN A N 1
ATOM 1085 C CA . GLN A 1 138 ? -19.060 2.545 6.778 1.00 93.25 138 GLN A CA 1
ATOM 1086 C C . GLN A 1 138 ? -19.518 1.238 6.109 1.00 93.25 138 GLN A C 1
ATOM 1088 O O . GLN A 1 138 ? -20.704 0.934 6.104 1.00 93.25 138 GLN A O 1
ATOM 1093 N N . GLU A 1 139 ? -18.591 0.402 5.627 1.00 91.88 139 GLU A N 1
ATOM 1094 C CA . GLU A 1 139 ? -18.932 -0.868 4.971 1.00 91.88 139 GLU A CA 1
ATOM 1095 C C . GLU A 1 139 ? -19.641 -1.848 5.917 1.00 91.88 139 GLU A C 1
ATOM 1097 O O . GLU A 1 139 ? -19.158 -2.138 7.019 1.00 91.88 139 GLU A O 1
ATOM 1102 N N . THR A 1 140 ? -20.761 -2.405 5.456 1.00 86.94 140 THR A N 1
ATOM 1103 C CA . THR A 1 140 ? -21.543 -3.417 6.182 1.00 86.94 140 THR A CA 1
ATOM 1104 C C . THR A 1 140 ? -20.853 -4.783 6.176 1.00 86.94 140 THR A C 1
ATOM 1106 O O . THR A 1 140 ? -20.831 -5.467 7.196 1.00 86.94 140 THR A O 1
ATOM 1109 N N . LYS A 1 141 ? -20.223 -5.153 5.053 1.00 90.19 141 LYS A N 1
ATOM 1110 C CA . LYS A 1 141 ? -19.467 -6.405 4.860 1.00 90.19 141 LYS A CA 1
ATOM 1111 C C . LYS A 1 141 ? -17.973 -6.136 4.650 1.00 90.19 141 LYS A C 1
ATOM 1113 O O . LYS A 1 141 ? -17.405 -6.471 3.616 1.00 90.19 141 LYS A O 1
ATOM 1118 N N . CYS A 1 142 ? -17.336 -5.508 5.635 1.00 93.62 142 CYS A N 1
ATOM 1119 C CA . CYS A 1 142 ? -15.914 -5.184 5.553 1.00 93.62 142 CYS A CA 1
ATOM 1120 C C . CYS A 1 142 ? -15.030 -6.442 5.676 1.00 93.62 142 CYS A C 1
ATOM 1122 O O . CYS A 1 142 ? -15.218 -7.248 6.586 1.00 93.62 142 CYS A O 1
ATOM 1124 N N . LEU A 1 143 ? -14.025 -6.583 4.802 1.00 92.88 143 LEU A N 1
ATOM 1125 C CA . LEU A 1 143 ? -13.087 -7.721 4.815 1.00 92.88 143 LEU A CA 1
ATOM 1126 C C . LEU A 1 143 ? -11.946 -7.578 5.836 1.00 92.88 143 LEU A C 1
ATOM 1128 O O . LEU A 1 143 ? -11.184 -8.524 6.047 1.00 92.88 143 LEU A O 1
ATOM 1132 N N . VAL A 1 144 ? -11.793 -6.403 6.452 1.00 93.94 144 VAL A N 1
ATOM 1133 C CA . VAL A 1 144 ? -10.754 -6.168 7.460 1.00 93.94 144 VAL A CA 1
ATOM 1134 C C . VAL A 1 144 ? -11.050 -7.010 8.712 1.00 93.94 144 VAL A C 1
ATOM 1136 O O . VAL A 1 144 ? -12.142 -6.892 9.278 1.00 93.94 144 VAL A O 1
ATOM 1139 N N . PRO A 1 145 ? -10.090 -7.822 9.200 1.00 91.19 145 PRO A N 1
ATOM 1140 C CA . PRO A 1 145 ? -10.268 -8.632 10.400 1.00 91.19 145 PRO A CA 1
ATOM 1141 C C . PRO A 1 145 ? -10.730 -7.796 11.593 1.00 91.19 145 PRO A C 1
ATOM 1143 O O . PRO A 1 145 ? -10.260 -6.676 11.795 1.00 91.19 145 PRO A O 1
ATOM 1146 N N . PHE A 1 146 ? -11.626 -8.353 12.406 1.00 93.69 146 PHE A N 1
ATOM 1147 C CA . PHE A 1 146 ? -12.182 -7.729 13.616 1.00 93.69 146 PHE A CA 1
ATOM 1148 C C . PHE A 1 146 ? -13.039 -6.477 13.395 1.00 93.69 146 PHE A C 1
ATOM 1150 O O . PHE A 1 146 ? -13.685 -6.047 14.346 1.00 93.69 146 PHE A O 1
ATOM 1157 N N . CYS A 1 147 ? -13.106 -5.908 12.186 1.00 95.44 147 CYS A N 1
ATOM 1158 C CA . CYS A 1 147 ? -13.855 -4.678 11.919 1.00 95.44 147 CYS A CA 1
ATOM 1159 C C . CYS A 1 147 ? -15.323 -4.803 12.356 1.00 95.44 147 CYS A C 1
ATOM 1161 O O . CYS A 1 147 ? -15.792 -3.995 13.156 1.00 95.44 147 CYS A O 1
ATOM 1163 N N . SER A 1 148 ? -16.016 -5.862 11.930 1.00 94.69 148 SER A N 1
ATOM 1164 C CA . SER A 1 148 ? -17.424 -6.101 12.278 1.00 94.69 148 SER A CA 1
ATOM 1165 C C . SER A 1 148 ? -17.639 -6.262 13.786 1.00 94.69 148 SER A C 1
ATOM 1167 O O . SER A 1 148 ? -18.525 -5.630 14.360 1.00 94.69 148 SER A O 1
ATOM 1169 N N . THR A 1 149 ? -16.790 -7.047 14.456 1.00 93.50 149 THR A N 1
ATOM 1170 C CA . THR A 1 149 ? -16.859 -7.256 15.912 1.00 93.50 149 THR A CA 1
ATOM 1171 C C . THR A 1 149 ? -16.597 -5.963 16.682 1.00 93.50 149 THR A C 1
ATOM 1173 O O . THR A 1 149 ? -17.291 -5.661 17.651 1.00 93.50 149 THR A O 1
ATOM 1176 N N . ILE A 1 150 ? -15.613 -5.173 16.249 1.00 94.38 150 ILE A N 1
ATOM 1177 C CA . ILE A 1 150 ? -15.279 -3.894 16.877 1.00 94.38 150 ILE A CA 1
ATOM 1178 C C . ILE A 1 150 ? -16.418 -2.891 16.675 1.00 94.38 150 ILE A C 1
ATOM 1180 O O . ILE A 1 150 ? -16.817 -2.249 17.643 1.00 94.38 150 ILE A O 1
ATOM 1184 N N . LYS A 1 151 ? -16.991 -2.782 15.467 1.00 94.50 151 LYS A N 1
ATOM 1185 C CA . LYS A 1 151 ? -18.167 -1.932 15.214 1.00 94.50 151 LYS A CA 1
ATOM 1186 C C . LYS A 1 151 ? -19.329 -2.295 16.132 1.00 94.50 151 LYS A C 1
ATOM 1188 O O . LYS A 1 151 ? -19.934 -1.404 16.724 1.00 94.50 151 LYS A O 1
ATOM 1193 N N . HIS A 1 152 ? -19.601 -3.589 16.293 1.00 93.38 152 HIS A N 1
ATOM 1194 C CA . HIS A 1 152 ? -20.641 -4.058 17.202 1.00 93.38 152 HIS A CA 1
ATOM 1195 C C . HIS A 1 152 ? -20.358 -3.637 18.652 1.00 93.38 152 HIS A C 1
ATOM 1197 O O . HIS A 1 152 ? -21.226 -3.044 19.286 1.00 93.38 152 HIS A O 1
ATOM 1203 N N . LYS A 1 153 ? -19.127 -3.832 19.149 1.00 92.19 153 LYS A N 1
ATOM 1204 C CA . LYS A 1 153 ? -18.736 -3.378 20.495 1.00 92.19 153 LYS A CA 1
ATOM 1205 C C . LYS A 1 153 ? -18.844 -1.862 20.674 1.00 92.19 153 LYS A C 1
ATOM 1207 O O . LYS A 1 153 ? -19.315 -1.420 21.715 1.00 92.19 153 LYS A O 1
ATOM 1212 N N . ILE A 1 154 ? -18.447 -1.066 19.678 1.00 91.06 154 ILE A N 1
ATOM 1213 C CA . ILE A 1 154 ? -18.582 0.400 19.719 1.00 91.06 154 ILE A CA 1
ATOM 1214 C C . ILE A 1 154 ? -20.062 0.790 19.825 1.00 91.06 154 ILE A C 1
ATOM 1216 O O . ILE A 1 154 ? -20.418 1.604 20.678 1.00 91.06 154 ILE A O 1
ATOM 1220 N N . LYS A 1 155 ? -20.930 0.180 19.006 1.00 90.88 155 LYS A N 1
ATOM 1221 C CA . LYS A 1 155 ? -22.378 0.428 19.033 1.00 90.88 155 LYS A CA 1
ATOM 1222 C C . LYS A 1 155 ? -22.996 0.018 20.373 1.00 90.88 155 LYS A C 1
ATOM 1224 O O . LYS A 1 155 ? -23.732 0.803 20.961 1.00 90.88 155 LYS A O 1
ATOM 1229 N N . GLN A 1 156 ? -22.643 -1.160 20.885 1.00 91.31 156 GLN A N 1
ATOM 1230 C CA . GLN A 1 156 ? -23.106 -1.655 22.183 1.00 91.31 156 GLN A CA 1
ATOM 1231 C C . GLN A 1 156 ? -22.673 -0.730 23.329 1.00 91.31 156 GLN A C 1
ATOM 1233 O O . GLN A 1 156 ? -23.477 -0.394 24.193 1.00 91.31 156 GLN A O 1
ATOM 1238 N N . GLN A 1 157 ? -21.420 -0.267 23.326 1.00 89.25 157 GLN A N 1
ATOM 1239 C CA . GLN A 1 157 ? -20.908 0.638 24.353 1.00 89.25 157 GLN A CA 1
ATOM 1240 C C . GLN A 1 157 ? -21.590 2.012 24.306 1.00 89.25 157 GLN A C 1
ATOM 1242 O O . GLN A 1 157 ? -21.837 2.609 25.353 1.00 89.25 157 GLN A O 1
ATOM 1247 N N . LEU A 1 158 ? -21.900 2.520 23.110 1.00 88.69 158 LEU A N 1
ATOM 1248 C CA . LEU A 1 158 ? -22.671 3.752 22.954 1.00 88.69 158 LEU A CA 1
ATOM 1249 C C . LEU A 1 158 ? -24.097 3.581 23.490 1.00 88.69 158 LEU A C 1
ATOM 1251 O O . LEU A 1 158 ? -24.551 4.411 24.270 1.00 88.69 158 LEU A O 1
ATOM 1255 N N . GLN A 1 159 ? -24.766 2.480 23.144 1.00 89.38 159 GLN A N 1
ATOM 1256 C CA . GLN A 1 159 ? -26.120 2.187 23.613 1.00 89.38 159 GLN A CA 1
ATOM 1257 C C . GLN A 1 159 ? -26.184 2.049 25.140 1.00 89.38 159 GLN A C 1
ATOM 1259 O O . GLN A 1 159 ? -27.064 2.627 25.769 1.00 89.38 159 GLN A O 1
ATOM 1264 N N . GLN A 1 160 ? -25.206 1.378 25.753 1.00 87.62 160 GLN A N 1
ATOM 1265 C CA . GLN A 1 160 ? -25.092 1.298 27.213 1.00 87.62 160 GLN A CA 1
ATOM 1266 C C . GLN A 1 160 ? -24.882 2.669 27.861 1.00 87.62 160 GLN A C 1
ATOM 1268 O O . GLN A 1 160 ? -25.437 2.931 28.924 1.00 87.62 160 GLN A O 1
ATOM 1273 N N . ARG A 1 161 ? -24.095 3.557 27.237 1.00 85.44 161 ARG A N 1
ATOM 1274 C CA . ARG A 1 161 ? -23.905 4.922 27.749 1.00 85.44 161 ARG A CA 1
ATOM 1275 C C . ARG A 1 161 ? -25.172 5.758 27.656 1.00 85.44 161 ARG A C 1
ATOM 1277 O O . ARG A 1 161 ? -25.459 6.487 28.595 1.00 85.44 161 ARG A O 1
ATOM 1284 N N . LEU A 1 162 ? -25.932 5.626 26.573 1.00 86.94 162 LEU A N 1
ATOM 1285 C CA . LEU A 1 162 ? -27.222 6.300 26.433 1.00 86.94 162 LEU A CA 1
ATOM 1286 C C . LEU A 1 162 ? -28.229 5.794 27.469 1.00 86.94 162 LEU A C 1
ATOM 1288 O O . LEU A 1 162 ? -28.881 6.603 28.114 1.00 86.94 162 LEU A O 1
ATOM 1292 N N . GLN A 1 163 ? -28.290 4.480 27.695 1.00 86.44 163 GLN A N 1
ATOM 1293 C CA . GLN A 1 163 ? -29.164 3.898 28.714 1.00 86.44 163 GLN A CA 1
ATOM 1294 C C . GLN A 1 163 ? -28.770 4.347 30.127 1.00 86.44 163 GLN A C 1
ATOM 1296 O O . GLN A 1 163 ? -29.629 4.696 30.927 1.00 86.44 163 GLN A O 1
ATOM 1301 N N . GLN A 1 164 ? -27.470 4.407 30.429 1.00 79.19 164 GLN A N 1
ATOM 1302 C CA . GLN A 1 164 ? -26.989 4.915 31.713 1.00 79.19 164 GLN A CA 1
ATOM 1303 C C . GLN A 1 164 ? -27.265 6.415 31.881 1.00 79.19 164 GLN A C 1
ATOM 1305 O O . GLN A 1 164 ? -27.668 6.830 32.961 1.00 79.19 164 GLN A O 1
ATOM 1310 N N . ALA A 1 165 ? -27.099 7.218 30.826 1.00 80.44 165 ALA A N 1
ATOM 1311 C CA . ALA A 1 165 ? -27.436 8.640 30.848 1.00 80.44 165 ALA A CA 1
ATOM 1312 C C . ALA A 1 165 ? -28.944 8.870 31.044 1.00 80.44 165 ALA A C 1
ATOM 1314 O O . ALA A 1 165 ? -29.324 9.748 31.811 1.00 80.44 165 ALA A O 1
ATOM 1315 N N . GLN A 1 166 ? -29.794 8.050 30.417 1.00 81.00 166 GLN A N 1
ATOM 1316 C CA . GLN A 1 166 ? -31.244 8.076 30.624 1.00 81.00 166 GLN A CA 1
ATOM 1317 C C . GLN A 1 166 ? -31.617 7.701 32.057 1.00 81.00 166 GLN A C 1
ATOM 1319 O O . GLN A 1 166 ? -32.364 8.435 32.692 1.00 81.00 166 GLN A O 1
ATOM 1324 N N . LEU A 1 167 ? -31.059 6.613 32.598 1.00 80.06 167 LEU A N 1
ATOM 1325 C CA . LEU A 1 167 ? -31.307 6.229 33.988 1.00 80.06 167 LEU A CA 1
ATOM 1326 C C . LEU A 1 167 ? -30.867 7.326 34.951 1.00 80.06 167 LEU A C 1
ATOM 1328 O O . LEU A 1 167 ? -31.645 7.685 35.819 1.00 80.06 167 LEU A O 1
ATOM 1332 N N . LEU A 1 168 ? -29.678 7.906 34.757 1.00 75.56 168 LEU A N 1
ATOM 1333 C CA . LEU A 1 168 ? -29.205 9.030 35.563 1.00 75.56 168 LEU A CA 1
ATOM 1334 C C . LEU A 1 168 ? -30.144 10.232 35.453 1.00 75.56 168 LEU A C 1
ATOM 1336 O O . LEU A 1 168 ? -30.450 10.828 36.477 1.00 75.56 168 LEU A O 1
ATOM 1340 N N . SER A 1 169 ? -30.657 10.557 34.263 1.00 72.94 169 SER A N 1
ATOM 1341 C CA . SER A 1 169 ? -31.594 11.676 34.076 1.00 72.94 169 SER A CA 1
ATOM 1342 C C . SER A 1 169 ? -32.934 11.516 34.808 1.00 72.94 169 SER A C 1
ATOM 1344 O O . SER A 1 169 ? -33.634 12.506 34.985 1.00 72.94 169 SER A O 1
ATOM 1346 N N . LEU A 1 170 ? -33.271 10.302 35.265 1.00 74.00 170 LEU A N 1
ATOM 1347 C CA . LEU A 1 170 ? -34.434 10.043 36.122 1.00 74.00 170 LEU A CA 1
ATOM 1348 C C . LEU A 1 170 ? -34.154 10.329 37.610 1.00 74.00 170 LEU A C 1
ATOM 1350 O O . LEU A 1 170 ? -35.093 10.385 38.399 1.00 74.00 170 LEU A O 1
ATOM 1354 N N . LEU A 1 171 ? -32.888 10.511 38.007 1.00 74.62 171 LEU A N 1
ATOM 1355 C CA . LEU A 1 171 ? -32.516 10.942 39.354 1.00 74.62 171 LEU A CA 1
ATOM 1356 C C . LEU A 1 171 ? -32.481 12.471 39.426 1.00 74.62 171 LEU A C 1
ATOM 1358 O O . LEU A 1 171 ? -31.981 13.144 38.522 1.00 74.62 171 LEU A O 1
ATOM 1362 N N . THR A 1 172 ? -32.952 13.019 40.546 1.00 73.12 172 THR A N 1
ATOM 1363 C CA . THR A 1 172 ? -32.767 14.434 40.875 1.00 73.12 172 THR A CA 1
ATOM 1364 C C . THR A 1 172 ? -31.272 14.785 40.912 1.00 73.12 172 THR A C 1
ATOM 1366 O O . THR A 1 172 ? -30.445 13.927 41.244 1.00 73.12 172 THR A O 1
ATOM 1369 N N . PRO A 1 173 ? -30.885 16.033 40.589 1.00 70.31 173 PRO A N 1
ATOM 1370 C CA . PRO A 1 173 ? -29.480 16.452 40.571 1.00 70.31 173 PRO A CA 1
ATOM 1371 C C . PRO A 1 173 ? -28.759 16.196 41.905 1.00 70.31 173 PRO A C 1
ATOM 1373 O O . PRO A 1 173 ? -27.570 15.881 41.901 1.00 70.31 173 PRO A O 1
ATOM 1376 N N . ASP A 1 174 ? -29.485 16.235 43.025 1.00 68.62 174 ASP A N 1
ATOM 1377 C CA . ASP A 1 174 ? -28.964 15.904 44.355 1.00 68.62 174 ASP A CA 1
ATOM 1378 C C . ASP A 1 174 ? -28.583 14.413 44.480 1.00 68.62 174 ASP A C 1
ATOM 1380 O O . ASP A 1 174 ? -27.450 14.074 44.829 1.00 68.62 174 ASP A O 1
ATOM 1384 N N . GLN A 1 175 ? -29.464 13.504 44.038 1.00 67.75 175 GLN A N 1
ATOM 1385 C CA . GLN A 1 175 ? -29.186 12.063 44.022 1.00 67.75 175 GLN A CA 1
ATOM 1386 C C . GLN A 1 175 ? -28.108 11.663 43.003 1.00 67.75 175 GLN A C 1
ATOM 1388 O O . GLN A 1 175 ? -27.332 10.734 43.255 1.00 67.75 175 GLN A O 1
ATOM 1393 N N . GLN A 1 176 ? -28.009 12.358 41.863 1.00 67.00 176 GLN A N 1
ATOM 1394 C CA . GLN A 1 176 ? -26.897 12.159 40.927 1.00 67.00 176 GLN A CA 1
ATOM 1395 C C . GLN A 1 176 ? -25.553 12.514 41.573 1.00 67.00 176 GLN A C 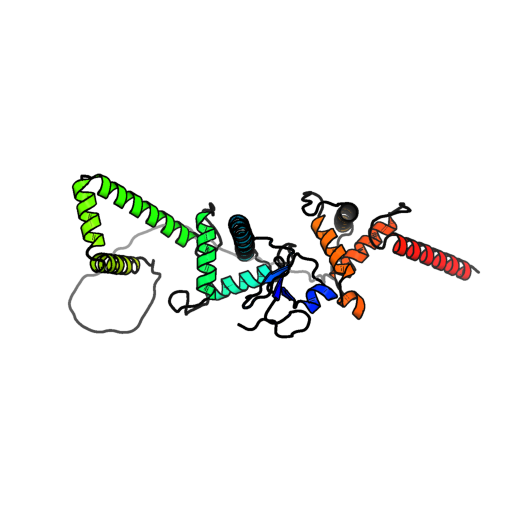1
ATOM 1397 O O . GLN A 1 176 ? -24.583 11.766 41.429 1.00 67.00 176 GLN A O 1
ATOM 1402 N N . ASN A 1 177 ? -25.496 13.633 42.303 1.00 69.31 177 ASN A N 1
ATOM 1403 C CA . ASN A 1 177 ? -24.280 14.092 42.970 1.00 69.31 177 ASN A CA 1
ATOM 1404 C C . ASN A 1 177 ? -23.893 13.145 44.116 1.00 69.31 177 ASN A C 1
ATOM 1406 O O . ASN A 1 177 ? -22.730 12.763 44.230 1.00 69.31 177 ASN A O 1
ATOM 1410 N N . GLN A 1 178 ? -24.874 12.657 44.879 1.00 71.75 178 GLN A N 1
ATOM 1411 C CA . GLN A 1 178 ? -24.663 11.669 45.936 1.00 71.75 178 GLN A CA 1
ATOM 1412 C C . GLN A 1 178 ? -24.173 10.319 45.383 1.00 71.75 178 GLN A C 1
ATOM 1414 O O . GLN A 1 178 ? -23.208 9.753 45.894 1.00 71.75 178 GLN A O 1
ATOM 1419 N N . THR A 1 179 ? -24.742 9.843 44.272 1.00 67.88 179 THR A N 1
ATOM 1420 C CA . THR A 1 179 ? -24.285 8.619 43.587 1.00 67.88 179 THR A CA 1
ATOM 1421 C C . THR A 1 179 ? -22.851 8.770 43.064 1.00 67.88 179 THR A C 1
ATOM 1423 O O . THR A 1 179 ? -22.021 7.877 43.242 1.00 67.88 179 THR A O 1
ATOM 1426 N N . LEU A 1 180 ? -22.520 9.918 42.460 1.00 69.56 180 LEU A N 1
ATOM 1427 C CA . LEU A 1 180 ? -21.177 10.200 41.948 1.00 69.56 180 LEU A CA 1
ATOM 1428 C C . LEU A 1 180 ? -20.143 10.367 43.076 1.00 69.56 180 LEU A C 1
ATOM 1430 O O . LEU A 1 180 ? -19.001 9.938 42.917 1.00 69.56 180 LEU A O 1
ATOM 1434 N N . GLN A 1 181 ? -20.544 10.945 44.212 1.00 67.81 181 GLN A N 1
ATOM 1435 C CA . GLN A 1 181 ? -19.741 11.040 45.433 1.00 67.81 181 GLN A CA 1
ATOM 1436 C C . GLN A 1 181 ? -19.451 9.655 46.024 1.00 67.81 181 GLN A C 1
ATOM 1438 O O . GLN A 1 181 ? -18.300 9.381 46.344 1.00 67.81 181 GLN A O 1
ATOM 1443 N N . ILE A 1 182 ? -20.441 8.754 46.091 1.00 69.00 182 ILE A N 1
ATOM 1444 C CA . ILE A 1 182 ? -20.265 7.370 46.577 1.00 69.00 182 ILE A CA 1
ATOM 1445 C C . ILE A 1 182 ? -19.317 6.570 45.665 1.00 69.00 182 ILE A C 1
ATOM 1447 O O . ILE A 1 182 ? -18.437 5.851 46.138 1.00 69.00 182 ILE A O 1
ATOM 1451 N N . LEU A 1 183 ? -19.448 6.717 44.343 1.00 64.19 183 LEU A N 1
ATOM 1452 C CA . LEU A 1 183 ? -18.532 6.100 43.374 1.00 64.19 183 LEU A CA 1
ATOM 1453 C C . LEU A 1 183 ? -17.103 6.665 43.473 1.00 64.19 183 LEU A C 1
ATOM 1455 O O . LEU A 1 183 ? -16.143 5.922 43.275 1.00 64.19 183 LEU A O 1
ATOM 1459 N N . LYS A 1 184 ? -16.945 7.959 43.784 1.00 63.06 184 LYS A N 1
ATOM 1460 C CA . LYS A 1 184 ? -15.635 8.605 43.989 1.00 63.06 184 LYS A CA 1
ATOM 1461 C C . LYS A 1 184 ? -14.991 8.255 45.332 1.00 63.06 184 LYS A C 1
ATOM 1463 O O . LYS A 1 184 ? -13.772 8.123 45.380 1.00 63.06 184 LYS A O 1
ATOM 1468 N N . SER A 1 185 ? -15.778 8.119 46.399 1.00 68.44 185 SER A N 1
ATOM 1469 C CA . SER A 1 185 ? -15.282 7.848 47.752 1.00 68.44 185 SER A CA 1
ATOM 1470 C C . SER A 1 185 ? -14.852 6.397 47.949 1.00 68.44 185 SER A C 1
ATOM 1472 O O . SER A 1 185 ? -14.045 6.122 48.834 1.00 68.44 185 SER A O 1
ATOM 1474 N N . ASN A 1 186 ? -15.321 5.472 47.102 1.00 59.47 186 ASN A N 1
ATOM 1475 C CA . ASN A 1 186 ? -14.937 4.069 47.189 1.00 59.47 186 ASN A CA 1
ATOM 1476 C C . ASN A 1 186 ? -14.515 3.473 45.827 1.00 59.47 186 ASN A C 1
ATOM 1478 O O . ASN A 1 186 ? -15.325 2.856 45.124 1.00 59.47 186 ASN A O 1
ATOM 1482 N N . PRO A 1 187 ? -13.226 3.588 45.447 1.00 60.31 187 PRO A N 1
ATOM 1483 C CA . PRO A 1 187 ? -12.719 3.062 44.177 1.00 60.31 187 PRO A CA 1
ATOM 1484 C C . PRO A 1 187 ? -12.825 1.529 44.057 1.00 60.31 187 PRO A C 1
ATOM 1486 O O . PRO A 1 187 ? -12.800 1.002 42.942 1.00 60.31 187 PRO A O 1
ATOM 1489 N N . LEU A 1 188 ? -12.995 0.795 45.166 1.00 65.44 188 LEU A N 1
ATOM 1490 C CA . LEU A 1 188 ? -13.188 -0.660 45.149 1.00 65.44 188 LEU A CA 1
ATOM 1491 C C . LEU A 1 188 ? -14.568 -1.066 44.608 1.00 65.44 188 LEU A C 1
ATOM 1493 O O . LEU A 1 188 ? -14.673 -2.104 43.953 1.00 65.44 188 LEU A O 1
ATOM 1497 N N . LEU A 1 189 ? -15.604 -0.234 44.786 1.00 66.62 189 LEU A N 1
ATOM 1498 C CA . LEU A 1 189 ? -16.929 -0.473 44.195 1.00 66.62 189 LEU A CA 1
ATOM 1499 C C . LEU A 1 189 ? -16.895 -0.358 42.666 1.00 66.62 189 LEU A C 1
ATOM 1501 O O . LEU A 1 189 ? -17.504 -1.176 41.976 1.00 66.62 189 LEU A O 1
ATOM 1505 N N . ILE A 1 190 ? -16.114 0.584 42.123 1.00 63.62 190 ILE A N 1
ATOM 1506 C CA . ILE A 1 190 ? -15.877 0.697 40.675 1.00 63.62 190 ILE A CA 1
ATOM 1507 C C . ILE A 1 190 ? -15.202 -0.578 40.145 1.00 63.62 190 ILE A C 1
ATOM 1509 O O . ILE A 1 190 ? -15.623 -1.127 39.125 1.00 63.62 190 ILE A O 1
ATOM 1513 N N . VAL A 1 191 ? -14.186 -1.094 40.847 1.00 57.97 191 VAL A N 1
ATOM 1514 C CA . VAL A 1 191 ? -13.469 -2.323 40.460 1.00 57.97 191 VAL A CA 1
ATOM 1515 C C . VAL A 1 191 ? -14.374 -3.559 40.534 1.00 57.97 191 VAL A C 1
ATOM 1517 O O . VAL A 1 191 ? -14.325 -4.395 39.629 1.00 57.97 191 VAL A O 1
ATOM 1520 N N . ALA A 1 192 ? -15.233 -3.665 41.552 1.00 57.88 192 ALA A N 1
ATOM 1521 C CA . ALA A 1 192 ? -16.216 -4.743 41.679 1.00 57.88 192 ALA A CA 1
ATOM 1522 C C . ALA A 1 192 ? -17.229 -4.731 40.517 1.00 57.88 192 ALA A C 1
ATOM 1524 O O . ALA A 1 192 ? -17.449 -5.761 39.875 1.00 57.88 192 ALA A O 1
ATOM 1525 N N . PHE A 1 193 ? -17.743 -3.551 40.153 1.00 60.84 193 PHE A N 1
ATOM 1526 C CA . PHE A 1 193 ? -18.645 -3.382 39.009 1.00 60.84 193 PHE A CA 1
ATOM 1527 C C . PHE A 1 193 ? -17.967 -3.725 37.669 1.00 60.84 193 PHE A C 1
ATOM 1529 O O . PHE A 1 193 ? -18.572 -4.341 36.786 1.00 60.84 193 PHE A O 1
ATOM 1536 N N . ILE A 1 194 ? -16.687 -3.371 37.503 1.00 61.91 194 ILE A N 1
ATOM 1537 C CA . ILE A 1 194 ? -15.896 -3.706 36.306 1.00 61.91 194 ILE A CA 1
ATOM 1538 C C . ILE A 1 194 ? -15.614 -5.217 36.225 1.00 61.91 194 ILE A C 1
ATOM 1540 O O . ILE A 1 194 ? -15.716 -5.803 35.139 1.00 61.91 194 ILE A O 1
ATOM 1544 N N . LYS A 1 195 ? -15.304 -5.877 37.351 1.00 57.69 195 LYS A N 1
ATOM 1545 C CA . LYS A 1 195 ? -15.122 -7.339 37.416 1.00 57.69 195 LYS A CA 1
ATOM 1546 C C . LYS A 1 195 ? -16.405 -8.083 37.035 1.00 57.69 195 LYS A C 1
ATOM 1548 O O . LYS A 1 195 ? -16.344 -8.987 36.202 1.00 57.69 195 LYS A O 1
ATOM 1553 N N . GLN A 1 196 ? -17.561 -7.652 37.541 1.00 54.88 196 GLN A N 1
ATOM 1554 C CA . GLN A 1 196 ? -18.853 -8.267 37.215 1.00 54.88 196 GLN A CA 1
ATOM 1555 C C . GLN A 1 196 ? -19.243 -8.069 35.739 1.00 54.88 196 GLN A C 1
ATOM 1557 O O . GLN A 1 196 ? -19.713 -9.003 35.087 1.00 54.88 196 GLN A O 1
ATOM 1562 N N . ARG A 1 197 ? -18.931 -6.904 35.149 1.00 53.62 197 ARG A N 1
ATOM 1563 C CA . ARG A 1 197 ? -19.081 -6.670 33.698 1.00 53.62 197 ARG A CA 1
ATOM 1564 C C . ARG A 1 197 ? -18.178 -7.561 32.841 1.00 53.62 197 ARG A C 1
ATOM 1566 O O . ARG A 1 197 ? -18.575 -7.931 31.741 1.00 53.62 197 ARG A O 1
ATOM 1573 N N . THR A 1 198 ? -16.980 -7.909 33.310 1.00 52.25 198 THR A N 1
ATOM 1574 C CA . THR A 1 198 ? -16.042 -8.764 32.554 1.00 52.25 198 THR A CA 1
ATOM 1575 C C . THR A 1 198 ? -16.475 -10.237 32.565 1.00 52.25 198 THR A C 1
ATOM 1577 O O . THR A 1 198 ? -16.277 -10.931 31.567 1.00 52.25 198 THR A O 1
ATOM 1580 N N . ALA A 1 199 ? -17.133 -10.693 33.638 1.00 51.25 199 ALA A N 1
ATOM 1581 C CA . ALA A 1 199 ? -17.694 -12.042 33.748 1.00 51.25 199 ALA A CA 1
ATOM 1582 C C . ALA A 1 199 ? -18.888 -12.272 32.798 1.00 51.25 199 ALA A C 1
ATOM 1584 O O . ALA A 1 199 ? -18.941 -13.292 32.116 1.00 51.25 199 ALA A O 1
ATOM 1585 N N . LEU A 1 200 ? -19.791 -11.294 32.658 1.00 48.12 200 LEU A N 1
ATOM 1586 C CA . LEU A 1 200 ? -20.950 -11.397 31.754 1.00 48.12 200 LEU A CA 1
ATOM 1587 C C . LEU A 1 200 ? -20.565 -11.374 30.259 1.00 48.12 200 LEU A C 1
ATOM 1589 O O . LEU A 1 200 ? -21.266 -11.940 29.426 1.00 48.12 200 LEU A O 1
ATOM 1593 N N . VAL A 1 201 ? -19.421 -10.778 29.901 1.00 46.56 201 VAL A N 1
ATOM 1594 C CA . VAL A 1 201 ? -18.919 -10.742 28.511 1.00 46.56 201 VAL A CA 1
ATOM 1595 C C . VAL A 1 201 ? -18.339 -12.093 28.052 1.00 46.56 201 VAL A C 1
ATOM 1597 O O . VAL A 1 201 ? -18.228 -12.321 26.848 1.00 46.56 201 VAL A O 1
ATOM 1600 N N . HIS A 1 202 ? -18.010 -13.018 28.963 1.00 50.41 202 HIS A N 1
ATOM 1601 C CA . HIS A 1 202 ? -17.527 -14.362 28.604 1.00 50.41 202 HIS A CA 1
ATOM 1602 C C . HIS A 1 202 ? -18.641 -15.357 28.225 1.00 50.41 202 HIS A C 1
ATOM 1604 O O . HIS A 1 202 ? -18.325 -16.413 27.686 1.00 50.41 202 HIS A O 1
ATOM 1610 N N . GLN A 1 203 ? -19.924 -15.032 28.438 1.00 43.28 203 GLN A N 1
ATOM 1611 C CA . GLN A 1 203 ? -21.050 -15.944 28.172 1.00 43.28 203 GLN A CA 1
ATOM 1612 C C . GLN A 1 203 ? -21.694 -15.769 26.777 1.00 43.28 203 GLN A C 1
ATOM 1614 O O . GLN A 1 203 ? -22.730 -16.355 26.495 1.00 43.28 203 GLN A O 1
ATOM 1619 N N . GLN A 1 204 ? -21.111 -14.967 25.879 1.00 38.31 204 GLN A N 1
ATOM 1620 C CA . GLN A 1 204 ? -21.676 -14.739 24.540 1.00 38.31 204 GLN A CA 1
ATOM 1621 C C . GLN A 1 204 ? -20.643 -15.006 23.434 1.00 38.31 204 GLN A C 1
ATOM 1623 O O . GLN A 1 204 ? -20.338 -14.150 22.604 1.00 38.31 204 GLN A O 1
ATOM 1628 N N . GLN A 1 205 ? -20.075 -16.216 23.437 1.00 37.00 205 GLN A N 1
ATOM 1629 C CA . GLN A 1 205 ? -19.541 -16.837 22.222 1.00 37.00 205 GLN A CA 1
ATOM 1630 C C . GLN A 1 205 ? -20.655 -17.672 21.574 1.00 37.00 205 GLN A C 1
ATOM 1632 O O . GLN A 1 205 ? -21.261 -18.486 22.268 1.00 37.00 205 GLN A O 1
ATOM 1637 N N . PRO A 1 206 ? -20.920 -17.540 20.264 1.00 35.69 206 PRO A N 1
ATOM 1638 C CA . PRO A 1 206 ? -21.695 -18.543 19.553 1.00 35.69 206 PRO A CA 1
ATOM 1639 C C . PRO A 1 206 ? -20.808 -19.779 19.356 1.00 35.69 206 PRO A C 1
ATOM 1641 O O . PRO A 1 206 ? -19.770 -19.711 18.693 1.00 35.69 206 PRO A O 1
ATOM 1644 N N . GLY A 1 207 ? -21.198 -20.887 19.982 1.00 34.75 207 GLY A N 1
ATOM 1645 C CA . GLY A 1 207 ? -20.581 -22.194 19.795 1.00 34.75 207 GLY A CA 1
ATOM 1646 C C . GLY A 1 207 ? -21.026 -22.858 18.490 1.00 34.75 207 GLY A C 1
ATOM 1647 O O . GLY A 1 207 ? -22.186 -22.768 18.094 1.00 34.75 207 GLY A O 1
ATOM 1648 N N . GLN A 1 208 ? -20.092 -23.561 17.853 1.00 31.22 208 GLN A N 1
ATOM 1649 C CA . GLN A 1 208 ? -20.372 -24.707 16.993 1.00 31.22 208 GLN A CA 1
ATOM 1650 C C . GLN A 1 208 ? -19.669 -25.920 17.623 1.00 31.22 208 GLN A C 1
ATOM 1652 O O . GLN A 1 208 ? -18.503 -25.831 18.009 1.00 31.22 208 GLN A O 1
ATOM 1657 N N . HIS A 1 209 ? -20.442 -26.995 17.783 1.00 33.31 209 HIS A N 1
ATOM 1658 C CA . HIS A 1 209 ? -20.108 -28.328 18.311 1.00 33.31 209 HIS A CA 1
ATOM 1659 C C . HIS A 1 209 ? -18.964 -28.993 17.513 1.00 33.31 209 HIS A C 1
ATOM 1661 O O . HIS A 1 209 ? -18.735 -28.605 16.372 1.00 33.31 209 HIS A O 1
ATOM 1667 N N . GLY A 1 210 ? -18.214 -30.006 17.966 1.00 29.58 210 GLY A N 1
ATOM 1668 C CA . GLY A 1 210 ? -18.179 -30.900 19.143 1.00 29.58 210 GLY A CA 1
ATOM 1669 C C . GLY A 1 210 ? -16.823 -31.657 19.099 1.00 29.58 210 GLY A C 1
ATOM 1670 O O . GLY A 1 210 ? -16.006 -31.358 18.235 1.00 29.58 210 GLY A O 1
ATOM 1671 N N . GLY A 1 211 ? -16.442 -32.616 19.944 1.00 29.50 211 GLY A N 1
ATOM 1672 C CA . GLY A 1 211 ? -17.024 -33.273 21.114 1.00 29.50 211 GLY A CA 1
ATOM 1673 C C . GLY A 1 211 ? -15.883 -33.822 22.005 1.00 29.50 211 GLY A C 1
ATOM 1674 O O . GLY A 1 211 ? -14.710 -33.699 21.650 1.00 29.50 211 GLY A O 1
ATOM 1675 N N . GLY A 1 212 ? -16.221 -34.359 23.181 1.00 31.12 212 GLY A N 1
ATOM 1676 C CA . GLY A 1 212 ? -15.272 -34.714 24.248 1.00 31.12 212 GLY A CA 1
ATOM 1677 C C . GLY A 1 212 ? -15.265 -36.187 24.680 1.00 31.12 212 GLY A C 1
ATOM 1678 O O . GLY A 1 212 ? -15.955 -37.014 24.097 1.00 31.12 212 GLY A O 1
ATOM 1679 N N . VAL A 1 213 ? -14.488 -36.460 25.737 1.00 28.11 213 VAL A N 1
ATOM 1680 C CA . VAL A 1 213 ? -14.441 -37.647 26.630 1.00 28.11 213 VAL A CA 1
ATOM 1681 C C . VAL A 1 213 ? -13.790 -37.165 27.951 1.00 28.11 213 VAL A C 1
ATOM 1683 O O . VAL A 1 213 ? -12.854 -36.375 27.866 1.00 28.11 213 VAL A O 1
ATOM 1686 N N . GLY A 1 214 ? -14.189 -37.495 29.190 1.00 30.03 214 GLY A N 1
ATOM 1687 C CA . GLY A 1 214 ? -15.200 -38.405 29.754 1.00 30.03 214 GLY A CA 1
ATOM 1688 C C . GLY A 1 214 ? -15.617 -37.993 31.199 1.00 30.03 214 GLY A C 1
ATOM 1689 O O . GLY A 1 214 ? -15.045 -37.054 31.748 1.00 30.03 214 GLY A O 1
ATOM 1690 N N . GLY A 1 215 ? -16.661 -38.654 31.744 1.00 26.06 215 GLY A N 1
ATOM 1691 C CA . GLY A 1 215 ? -17.438 -38.342 32.981 1.00 26.06 215 GLY A CA 1
ATOM 1692 C C . GLY A 1 215 ? -16.811 -38.769 34.330 1.00 26.06 215 GLY A C 1
ATOM 1693 O O . GLY A 1 215 ? -15.590 -38.651 34.428 1.00 26.06 215 GLY A O 1
ATOM 1694 N N . PRO A 1 216 ? -17.555 -39.294 35.355 1.00 49.72 216 PRO A N 1
ATOM 1695 C CA . PRO A 1 216 ? -19.013 -39.575 35.538 1.00 49.72 216 PRO A CA 1
ATOM 1696 C C . PRO A 1 216 ? -19.621 -38.953 36.854 1.00 49.72 216 PRO A C 1
ATOM 1698 O O . PRO A 1 216 ? -18.889 -38.325 37.608 1.00 49.72 216 PRO A O 1
ATOM 1701 N N . LEU A 1 217 ? -20.937 -38.948 37.178 1.00 28.06 217 LEU A N 1
ATOM 1702 C CA . LEU A 1 217 ? -21.762 -40.006 37.830 1.00 28.06 217 LEU A CA 1
ATOM 1703 C C . LEU A 1 217 ? -23.199 -39.486 38.186 1.00 28.06 217 LEU A C 1
ATOM 1705 O O . LEU A 1 217 ? -23.318 -38.345 38.626 1.00 28.06 217 LEU A O 1
ATOM 1709 N N . GLY A 1 218 ? -24.236 -40.352 38.137 1.00 29.22 218 GLY A N 1
ATOM 1710 C CA . GLY A 1 218 ? -25.465 -40.297 38.989 1.00 29.22 218 GLY A CA 1
ATOM 1711 C C . GLY A 1 218 ? -26.859 -40.180 38.300 1.00 29.22 218 GLY A C 1
ATOM 1712 O O . GLY A 1 218 ? -26.928 -39.498 37.288 1.00 29.22 218 GLY A O 1
ATOM 1713 N N . PRO A 1 219 ? -27.962 -40.820 38.797 1.00 44.44 219 PRO A N 1
ATOM 1714 C CA . PRO A 1 219 ? -28.873 -41.660 37.972 1.00 44.44 219 PRO A CA 1
ATOM 1715 C C . PRO A 1 219 ? -30.418 -41.388 38.003 1.00 44.44 219 PRO A C 1
ATOM 1717 O O . PRO A 1 219 ? -30.893 -40.631 38.843 1.00 44.44 219 PRO A O 1
ATOM 1720 N N . ASN A 1 220 ? -31.163 -42.159 37.161 1.00 29.61 220 ASN A N 1
ATOM 1721 C CA . ASN A 1 220 ? -32.619 -42.541 37.137 1.00 29.61 220 ASN A CA 1
ATOM 1722 C C . ASN A 1 220 ? -33.664 -41.564 36.514 1.00 29.61 220 ASN A C 1
ATOM 1724 O O . ASN A 1 220 ? -33.585 -40.381 36.797 1.00 29.61 220 ASN A O 1
ATOM 1728 N N . GLN A 1 221 ? -34.737 -41.910 35.757 1.00 34.25 221 GLN A N 1
ATOM 1729 C CA . GLN A 1 221 ? -35.358 -43.093 35.075 1.00 34.25 221 GLN A CA 1
ATOM 1730 C C . GLN A 1 221 ? -36.667 -42.574 34.317 1.00 34.25 221 GLN A C 1
ATOM 1732 O O . GLN A 1 221 ? -36.845 -41.358 34.326 1.00 34.25 221 GLN A O 1
ATOM 1737 N N . PRO A 1 222 ? -37.612 -43.352 33.697 1.00 45.22 222 PRO A N 1
ATOM 1738 C CA . PRO A 1 222 ? -37.667 -43.805 32.276 1.00 45.22 222 PRO A CA 1
ATOM 1739 C C . PRO A 1 222 ? -38.947 -43.489 31.403 1.00 45.22 222 PRO A C 1
ATOM 1741 O O . PRO A 1 222 ? -39.930 -42.956 31.901 1.00 45.22 222 PRO A O 1
ATOM 1744 N N . GLN A 1 223 ? -38.928 -43.992 30.133 1.00 30.27 223 GLN A N 1
ATOM 1745 C CA . GLN A 1 223 ? -40.030 -44.513 29.236 1.00 30.27 223 GLN A CA 1
ATOM 1746 C C . GLN A 1 223 ? -40.940 -43.531 28.436 1.00 30.27 223 GLN A C 1
ATOM 1748 O O . GLN A 1 223 ? -41.238 -42.468 28.950 1.00 30.27 223 GLN A O 1
ATOM 1753 N N . GLN A 1 224 ? -41.430 -43.717 27.179 1.00 31.23 224 GLN A N 1
ATOM 1754 C CA . GLN A 1 224 ? -41.753 -44.794 26.176 1.00 31.23 224 GLN A CA 1
ATOM 1755 C C . GLN A 1 224 ? -41.653 -44.187 24.724 1.00 31.23 224 GLN A C 1
ATOM 1757 O O . GLN A 1 224 ? -41.804 -42.978 24.602 1.00 31.23 224 GLN A O 1
ATOM 1762 N N . GLN A 1 225 ? -41.218 -44.807 23.604 1.00 31.84 225 GLN A N 1
ATOM 1763 C CA . GLN A 1 225 ? -41.672 -45.906 22.692 1.00 31.84 225 GLN A CA 1
ATOM 1764 C C . GLN A 1 225 ? -42.673 -45.542 21.532 1.00 31.84 225 GLN A C 1
ATOM 1766 O O . GLN A 1 225 ? -43.860 -45.418 21.778 1.00 31.84 225 GLN A O 1
ATOM 1771 N N . GLN A 1 226 ? -42.128 -45.370 20.295 1.00 28.41 226 GLN A N 1
ATOM 1772 C CA . GLN A 1 226 ? -42.502 -45.762 18.882 1.00 28.41 226 GLN A CA 1
ATOM 1773 C C . GLN A 1 226 ? -43.976 -46.036 18.383 1.00 28.41 226 GLN A C 1
ATOM 1775 O O . GLN A 1 226 ? -44.839 -46.296 19.205 1.00 28.41 226 GLN A O 1
ATOM 1780 N N . PRO A 1 227 ? -44.266 -46.227 17.052 1.00 45.34 227 PRO A N 1
ATOM 1781 C CA . PRO A 1 227 ? -44.108 -45.361 15.853 1.00 45.34 227 PRO A CA 1
ATOM 1782 C C . PRO A 1 227 ? -45.371 -45.352 14.910 1.00 45.34 227 PRO A C 1
ATOM 1784 O O . PRO A 1 227 ? -46.290 -46.146 15.080 1.00 45.34 227 PRO A O 1
ATOM 1787 N N . GLY A 1 228 ? -45.426 -44.519 13.853 1.00 27.84 228 GLY A N 1
ATOM 1788 C CA . GLY A 1 228 ? -46.526 -44.555 12.860 1.00 27.84 228 GLY A CA 1
ATOM 1789 C C . GLY A 1 228 ? -46.199 -43.905 11.504 1.00 27.84 228 GLY A C 1
ATOM 1790 O O . GLY A 1 228 ? -45.740 -42.769 11.451 1.00 27.84 228 GLY A O 1
ATOM 1791 N N . LEU A 1 229 ? -46.414 -44.662 10.421 1.00 35.03 229 LEU A N 1
ATOM 1792 C CA . LEU A 1 229 ? -46.155 -44.376 8.997 1.00 35.03 229 LEU A CA 1
ATOM 1793 C C . LEU A 1 229 ? -47.212 -43.450 8.352 1.00 35.03 229 LEU A C 1
ATOM 1795 O O . LEU A 1 229 ? -48.389 -43.649 8.632 1.00 35.03 229 LEU A O 1
ATOM 1799 N N . GLN A 1 230 ? -46.817 -42.572 7.404 1.00 31.16 230 GLN A N 1
ATOM 1800 C CA . GLN A 1 230 ? -47.338 -42.485 6.008 1.00 31.16 230 GLN A CA 1
ATOM 1801 C C . GLN A 1 230 ? -46.980 -41.167 5.252 1.00 31.16 230 GLN A C 1
ATOM 1803 O O . GLN A 1 230 ? -47.351 -40.077 5.662 1.00 31.16 230 GLN A O 1
ATOM 1808 N N . HIS A 1 231 ? -46.312 -41.357 4.097 1.00 30.84 231 HIS A N 1
ATOM 1809 C CA . HIS A 1 231 ? -46.490 -40.771 2.741 1.00 30.84 231 HIS A CA 1
ATOM 1810 C C . HIS A 1 231 ? -46.121 -39.312 2.313 1.00 30.84 231 HIS A C 1
ATOM 1812 O O . HIS A 1 231 ? -46.768 -38.353 2.706 1.00 30.84 231 HIS A O 1
ATOM 1818 N N . MET A 1 232 ? -45.214 -39.268 1.296 1.00 33.53 232 MET A N 1
ATOM 1819 C CA . MET A 1 232 ? -45.124 -38.435 0.051 1.00 33.53 232 MET A CA 1
ATOM 1820 C C . MET A 1 232 ? -44.825 -36.916 0.197 1.00 33.53 232 MET A C 1
ATOM 1822 O O . MET A 1 232 ? -45.357 -36.274 1.082 1.00 33.53 232 MET A O 1
ATOM 1826 N N . ILE A 1 233 ? -44.035 -36.191 -0.619 1.00 31.31 233 ILE A N 1
ATOM 1827 C CA . ILE A 1 233 ? -43.407 -36.344 -1.951 1.00 31.31 233 ILE A CA 1
ATOM 1828 C C . ILE A 1 233 ? -42.232 -35.325 -2.049 1.00 31.31 233 ILE A C 1
ATOM 1830 O O . ILE A 1 233 ? -42.320 -34.280 -1.411 1.00 31.31 233 ILE A O 1
ATOM 1834 N N . SER A 1 234 ? -41.167 -35.564 -2.836 1.00 33.81 234 SER A N 1
ATOM 1835 C CA . SER A 1 234 ? -40.586 -34.575 -3.786 1.00 33.81 234 SER A CA 1
ATOM 1836 C C . SER A 1 234 ? -39.321 -35.091 -4.498 1.00 33.81 234 SER A C 1
ATOM 1838 O O . SER A 1 234 ? -38.514 -35.832 -3.944 1.00 33.81 234 SER A O 1
ATOM 1840 N N . GLN A 1 235 ? -39.205 -34.667 -5.755 1.00 33.56 235 GLN A N 1
ATOM 1841 C CA . GLN A 1 235 ? -38.323 -35.098 -6.836 1.00 33.56 235 GLN A CA 1
ATOM 1842 C C . GLN A 1 235 ? -36.813 -35.034 -6.580 1.00 33.56 235 GLN A C 1
ATOM 1844 O O . GLN A 1 235 ? -36.274 -34.074 -6.034 1.00 33.56 235 GLN A O 1
ATOM 1849 N N . GLN A 1 236 ? -36.141 -36.013 -7.178 1.00 34.75 236 GLN A N 1
ATOM 1850 C CA . GLN A 1 236 ? -34.701 -36.155 -7.331 1.00 34.75 236 GLN A CA 1
ATOM 1851 C C . GLN A 1 236 ? -34.418 -36.382 -8.826 1.00 34.75 236 GLN A C 1
ATOM 1853 O O . GLN A 1 236 ? -35.104 -37.198 -9.443 1.00 34.75 236 GLN A O 1
ATOM 1858 N N . GLN A 1 237 ? -33.431 -35.698 -9.415 1.00 34.31 237 GLN A N 1
ATOM 1859 C CA . GLN A 1 237 ? -32.845 -36.143 -10.685 1.00 34.31 237 GLN A CA 1
ATOM 1860 C C . GLN A 1 237 ? -31.431 -35.591 -10.926 1.00 34.31 237 GLN A C 1
ATOM 1862 O O . GLN A 1 237 ? -31.199 -34.384 -10.955 1.00 34.31 237 GLN A O 1
ATOM 1867 N N . GLN A 1 238 ? -30.501 -36.525 -11.120 1.00 30.31 238 GLN A N 1
ATOM 1868 C CA . GLN A 1 238 ? -29.183 -36.403 -11.753 1.00 30.31 238 GLN A CA 1
ATOM 1869 C C . GLN A 1 238 ? -28.705 -37.847 -12.061 1.00 30.31 238 GLN A C 1
ATOM 1871 O O . GLN A 1 238 ? -29.180 -38.772 -11.406 1.00 30.31 238 GLN A O 1
ATOM 1876 N N . PRO A 1 239 ? -27.685 -38.08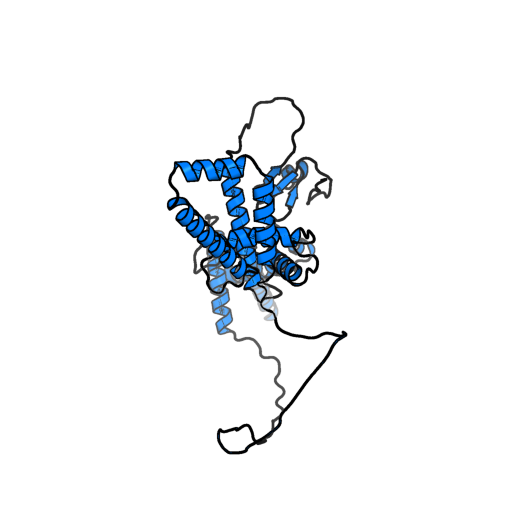0 -12.905 1.00 43.78 239 PRO A N 1
ATOM 1877 C CA . PRO A 1 239 ? -27.571 -37.824 -14.343 1.00 43.78 239 PRO A CA 1
ATOM 1878 C C . PRO A 1 239 ? -27.340 -39.137 -15.138 1.00 43.78 239 PRO A C 1
ATOM 1880 O O . PRO A 1 239 ? -26.934 -40.150 -14.570 1.00 43.78 239 PRO A O 1
ATOM 1883 N N . GLN A 1 240 ? -27.499 -39.122 -16.469 1.00 31.17 240 GLN A N 1
ATOM 1884 C CA . GLN A 1 240 ? -27.078 -40.244 -17.323 1.00 31.17 240 GLN A CA 1
ATOM 1885 C C . GLN A 1 240 ? -26.136 -39.827 -18.457 1.00 31.17 240 GLN A C 1
ATOM 1887 O O . GLN A 1 240 ? -26.214 -38.732 -19.006 1.00 31.17 240 GLN A O 1
ATOM 1892 N N . HIS A 1 241 ? -25.210 -40.747 -18.727 1.00 35.41 241 HIS A N 1
ATOM 1893 C CA . HIS A 1 241 ? -24.101 -40.707 -19.671 1.00 35.41 241 HIS A CA 1
ATOM 1894 C C . HIS A 1 241 ? -24.551 -40.671 -21.137 1.00 35.41 241 HIS A C 1
ATOM 1896 O O . HIS A 1 241 ? -25.484 -41.379 -21.506 1.00 35.41 241 HIS A O 1
ATOM 1902 N N . GLN A 1 242 ? -23.754 -40.027 -21.996 1.00 32.72 242 GLN A N 1
ATOM 1903 C CA . GLN A 1 242 ? -23.546 -40.519 -23.359 1.00 32.72 242 GLN A CA 1
ATOM 1904 C C . GLN A 1 242 ? -22.169 -40.109 -23.896 1.00 32.72 242 GLN A C 1
ATOM 1906 O O . GLN A 1 242 ? -21.728 -38.973 -23.733 1.00 32.72 242 GLN A O 1
ATOM 1911 N N . ALA A 1 243 ? -21.479 -41.088 -24.478 1.00 31.72 243 ALA A N 1
ATOM 1912 C CA . ALA A 1 243 ? -20.117 -41.016 -24.986 1.00 31.72 243 ALA A CA 1
ATOM 1913 C C . ALA A 1 243 ? -20.089 -40.628 -26.473 1.00 31.72 243 ALA A C 1
ATOM 1915 O O . ALA A 1 243 ? -20.877 -41.155 -27.254 1.00 31.72 243 ALA A O 1
ATOM 1916 N N . GLN A 1 244 ? -19.127 -39.786 -26.864 1.00 35.06 244 GLN A N 1
ATOM 1917 C CA . GLN A 1 244 ? -18.672 -39.588 -28.247 1.00 35.06 244 GLN A CA 1
ATOM 1918 C C . GLN A 1 244 ? -17.146 -39.335 -28.265 1.00 35.06 244 GLN A C 1
ATOM 1920 O O . GLN A 1 244 ? -16.604 -38.836 -27.275 1.00 35.06 244 GLN A O 1
ATOM 1925 N N . PRO A 1 245 ? -16.428 -39.730 -29.335 1.00 40.62 245 PRO A N 1
ATOM 1926 C CA . PRO A 1 245 ? -14.980 -39.942 -29.299 1.00 40.62 245 PRO A CA 1
ATOM 1927 C C . PRO A 1 245 ? -14.163 -38.654 -29.498 1.00 40.62 245 PRO A C 1
ATOM 1929 O O . PRO A 1 245 ? -14.479 -37.821 -30.344 1.00 40.62 245 PRO A O 1
ATOM 1932 N N . MET A 1 246 ? -13.065 -38.520 -28.743 1.00 33.22 246 MET A N 1
ATOM 1933 C CA . MET A 1 246 ? -12.063 -37.465 -28.928 1.00 33.22 246 MET A CA 1
ATOM 1934 C C . MET A 1 246 ? -11.086 -37.833 -30.049 1.00 33.22 246 MET A C 1
ATOM 1936 O O . MET A 1 246 ? -10.333 -38.799 -29.935 1.00 33.22 246 MET A O 1
ATOM 1940 N N . ALA A 1 247 ? -11.059 -37.021 -31.106 1.00 36.69 247 ALA A N 1
ATOM 1941 C CA . ALA A 1 247 ? -9.953 -36.982 -32.053 1.00 36.69 247 ALA A CA 1
ATOM 1942 C C . ALA A 1 247 ? -8.760 -36.251 -31.414 1.00 36.69 247 ALA A C 1
ATOM 1944 O O . ALA A 1 247 ? -8.863 -35.117 -30.946 1.00 36.69 247 ALA A O 1
ATOM 1945 N N . MET A 1 248 ? -7.624 -36.938 -31.386 1.00 39.72 248 MET A N 1
ATOM 1946 C CA . MET A 1 248 ? -6.357 -36.495 -30.818 1.00 39.72 248 MET A CA 1
ATOM 1947 C C . MET A 1 248 ? -5.693 -35.502 -31.785 1.00 39.72 248 MET A C 1
ATOM 1949 O O . MET A 1 248 ? -5.004 -35.891 -32.721 1.00 39.72 248 MET A O 1
ATOM 1953 N N . GLY A 1 249 ? -5.942 -34.207 -31.585 1.00 32.91 249 GLY A N 1
ATOM 1954 C CA . GLY A 1 249 ? -5.249 -33.120 -32.275 1.00 32.91 249 GLY A CA 1
ATOM 1955 C C . GLY A 1 249 ? -4.216 -32.483 -31.353 1.00 32.91 249 GLY A C 1
ATOM 1956 O O . GLY A 1 249 ? -4.568 -31.724 -30.455 1.00 32.91 249 GLY A O 1
ATOM 1957 N N . ALA A 1 250 ? -2.938 -32.790 -31.567 1.00 39.22 250 ALA A N 1
ATOM 1958 C CA . ALA A 1 250 ? -1.823 -32.122 -30.910 1.00 39.22 250 ALA A CA 1
ATOM 1959 C C . ALA A 1 250 ? -1.831 -30.618 -31.254 1.00 39.22 250 ALA A C 1
ATOM 1961 O O . ALA A 1 250 ? -1.500 -30.229 -32.372 1.00 39.22 250 ALA A O 1
ATOM 1962 N N . GLN A 1 251 ? -2.216 -29.763 -30.302 1.00 32.31 251 GLN A N 1
ATOM 1963 C CA . GLN A 1 251 ? -2.118 -28.311 -30.447 1.00 32.31 251 GLN A CA 1
ATOM 1964 C C . GLN A 1 251 ? -0.807 -27.791 -29.845 1.00 32.31 251 GLN A C 1
ATOM 1966 O O . GLN A 1 251 ? -0.592 -27.752 -28.636 1.00 32.31 251 GLN A O 1
ATOM 1971 N N . MET A 1 252 ? 0.060 -27.406 -30.777 1.00 34.19 252 MET A N 1
ATOM 1972 C CA . MET A 1 252 ? 1.255 -26.571 -30.662 1.00 34.19 252 MET A CA 1
ATOM 1973 C C . MET A 1 252 ? 0.966 -25.235 -29.919 1.00 34.19 252 MET A C 1
ATOM 1975 O O . MET A 1 252 ? -0.183 -24.788 -29.910 1.00 34.19 252 MET A O 1
ATOM 1979 N N . PRO A 1 253 ? 1.968 -24.532 -29.344 1.00 39.72 253 PRO A N 1
ATOM 1980 C CA . PRO A 1 253 ? 1.745 -23.292 -28.598 1.00 39.72 253 PRO A CA 1
ATOM 1981 C C . PRO A 1 253 ? 1.215 -22.180 -29.513 1.00 39.72 253 PRO A C 1
ATOM 1983 O O . PRO A 1 253 ? 1.871 -21.801 -30.485 1.00 39.72 253 PRO A O 1
ATOM 1986 N N . GLN A 1 254 ? 0.043 -21.635 -29.184 1.00 35.28 254 GLN A N 1
ATOM 1987 C CA . GLN A 1 254 ? -0.527 -20.467 -29.856 1.00 35.28 254 GLN A CA 1
ATOM 1988 C C . GLN A 1 254 ? 0.371 -19.234 -29.653 1.00 35.28 254 GLN A C 1
ATOM 1990 O O . GLN A 1 254 ? 0.657 -18.819 -28.527 1.00 35.28 254 GLN A O 1
ATOM 1995 N N . GLN A 1 255 ? 0.818 -18.650 -30.767 1.00 35.62 255 GLN A N 1
ATOM 1996 C CA . GLN A 1 255 ? 1.444 -17.328 -30.824 1.00 35.62 255 GLN A CA 1
ATOM 1997 C C . GLN A 1 255 ? 0.427 -16.229 -30.443 1.00 35.62 255 GLN A C 1
ATOM 1999 O O . GLN A 1 255 ? -0.757 -16.383 -30.734 1.00 35.62 255 GLN A O 1
ATOM 2004 N N . PRO A 1 256 ? 0.850 -15.110 -29.822 1.00 44.28 256 PRO A N 1
ATOM 2005 C CA . PRO A 1 256 ? -0.073 -14.074 -29.360 1.00 44.28 256 PRO A CA 1
ATOM 2006 C C . PRO A 1 256 ? -0.560 -13.128 -30.476 1.00 44.28 256 PRO A C 1
ATOM 2008 O O . PRO A 1 256 ? 0.233 -12.621 -31.270 1.00 44.28 256 PRO A O 1
ATOM 2011 N N . ASP A 1 257 ? -1.866 -12.838 -30.457 1.00 41.81 257 ASP A N 1
ATOM 2012 C CA . ASP A 1 257 ? -2.611 -11.882 -31.290 1.00 41.81 257 ASP A CA 1
ATOM 2013 C C . ASP A 1 257 ? -1.964 -10.480 -31.409 1.00 41.81 257 ASP A C 1
ATOM 2015 O O . ASP A 1 257 ? -1.897 -9.692 -30.458 1.00 41.81 257 ASP A O 1
ATOM 2019 N N . ALA A 1 258 ? -1.546 -10.120 -32.626 1.00 51.88 258 ALA A N 1
ATOM 2020 C CA . ALA A 1 258 ? -0.846 -8.873 -32.956 1.00 51.88 258 ALA A CA 1
ATOM 2021 C C . ALA A 1 258 ? -1.650 -7.541 -32.856 1.00 51.88 258 ALA A C 1
ATOM 2023 O O . ALA A 1 258 ? -1.031 -6.512 -32.548 1.00 51.88 258 ALA A O 1
ATOM 2024 N N . PRO A 1 259 ? -2.981 -7.458 -33.092 1.00 57.59 259 PRO A N 1
ATOM 2025 C CA . PRO A 1 259 ? -3.668 -6.158 -33.137 1.00 57.59 259 PRO A CA 1
ATOM 2026 C C . PRO A 1 259 ? -3.941 -5.547 -31.748 1.00 57.59 259 PRO A C 1
ATOM 2028 O O . PRO A 1 259 ? -3.814 -4.333 -31.567 1.00 57.59 259 PRO A O 1
ATOM 2031 N N . GLN A 1 260 ? -4.235 -6.366 -30.734 1.00 58.91 260 GLN A N 1
ATOM 2032 C CA . GLN A 1 260 ? -4.576 -5.895 -29.383 1.00 58.91 260 GLN A CA 1
ATOM 2033 C C . GLN A 1 260 ? -3.340 -5.392 -28.612 1.00 58.91 260 GLN A C 1
ATOM 2035 O O . GLN A 1 260 ? -3.404 -4.419 -27.851 1.00 58.91 260 GLN A O 1
ATOM 2040 N N . GLN A 1 261 ? -2.176 -5.996 -28.871 1.00 68.12 261 GLN A N 1
ATOM 2041 C CA . GLN A 1 261 ? -0.911 -5.606 -28.251 1.00 68.12 261 GLN A CA 1
ATOM 2042 C C . GLN A 1 261 ? -0.452 -4.207 -28.704 1.00 68.12 261 GLN A C 1
ATOM 2044 O O . GLN A 1 261 ? 0.022 -3.416 -27.881 1.00 68.12 261 GLN A O 1
ATOM 2049 N N . LYS A 1 262 ? -0.671 -3.847 -29.976 1.00 73.62 262 LYS A N 1
ATOM 2050 C CA . LYS A 1 262 ? -0.254 -2.558 -30.562 1.00 73.62 262 LYS A CA 1
ATOM 2051 C C . LYS A 1 262 ? -0.931 -1.346 -29.897 1.00 73.62 262 LYS A C 1
ATOM 2053 O O . LYS A 1 262 ? -0.250 -0.377 -29.557 1.00 73.62 262 LYS A O 1
ATOM 2058 N N . LEU A 1 263 ? -2.236 -1.430 -29.618 1.00 76.69 263 LEU A N 1
ATOM 2059 C CA . LEU A 1 263 ? -3.009 -0.385 -28.920 1.00 76.69 263 LEU A CA 1
ATOM 2060 C C . LEU A 1 263 ? -2.506 -0.142 -27.484 1.00 76.69 263 LEU A C 1
ATOM 2062 O O . LEU A 1 263 ? -2.377 1.002 -27.037 1.00 76.69 263 LEU A O 1
ATOM 2066 N N . SER A 1 264 ? -2.164 -1.214 -26.764 1.00 83.00 264 SER A N 1
ATOM 2067 C CA . SER A 1 264 ? -1.666 -1.128 -25.383 1.00 83.00 264 SER A CA 1
ATOM 2068 C C . SER A 1 264 ? -0.294 -0.438 -25.276 1.00 83.00 264 SER A C 1
ATOM 2070 O O . SER A 1 264 ? -0.039 0.343 -24.347 1.00 83.00 264 SER A O 1
ATOM 2072 N N . ILE A 1 265 ? 0.578 -0.668 -26.264 1.00 85.31 265 ILE A N 1
ATOM 2073 C CA . ILE A 1 265 ? 1.906 -0.052 -26.354 1.00 85.31 265 ILE A CA 1
ATOM 2074 C C . ILE A 1 265 ? 1.768 1.440 -26.661 1.00 85.31 265 ILE A C 1
ATOM 2076 O O . ILE A 1 265 ? 2.395 2.263 -25.994 1.00 85.31 265 ILE A O 1
ATOM 2080 N N . GLN A 1 266 ? 0.894 1.812 -27.599 1.00 85.88 266 GLN A N 1
ATOM 2081 C CA . GLN A 1 266 ? 0.670 3.210 -27.968 1.00 85.88 266 GLN A CA 1
ATOM 2082 C C . GLN A 1 266 ? 0.180 4.053 -26.781 1.00 85.88 266 GLN A C 1
ATOM 2084 O O . GLN A 1 266 ? 0.701 5.142 -26.529 1.00 85.88 266 GLN A O 1
ATOM 2089 N N . ARG A 1 267 ? -0.738 3.518 -25.967 1.00 87.75 267 ARG A N 1
ATOM 2090 C CA . ARG A 1 267 ? -1.199 4.180 -24.734 1.00 87.75 267 ARG A CA 1
ATOM 2091 C C . ARG A 1 267 ? -0.086 4.330 -23.686 1.00 87.75 267 ARG A C 1
ATOM 2093 O O . ARG A 1 267 ? -0.034 5.314 -22.939 1.00 87.75 267 ARG A O 1
ATOM 2100 N N . SER A 1 268 ? 0.832 3.367 -23.635 1.00 89.19 268 SER A N 1
ATOM 2101 C CA . SER A 1 268 ? 2.012 3.430 -22.766 1.00 89.19 268 SER A CA 1
ATOM 2102 C C . SER A 1 268 ? 3.008 4.496 -23.234 1.00 89.19 268 SER A C 1
ATOM 2104 O O . SER A 1 268 ? 3.544 5.220 -22.398 1.00 89.19 268 SER A O 1
ATOM 2106 N N . ILE A 1 269 ? 3.190 4.664 -24.548 1.00 89.81 269 ILE A N 1
ATOM 2107 C CA . ILE A 1 269 ? 4.011 5.739 -25.129 1.00 89.81 269 ILE A CA 1
ATOM 2108 C C . ILE A 1 269 ? 3.416 7.111 -24.796 1.00 89.81 269 ILE A C 1
ATOM 2110 O O . ILE A 1 269 ? 4.140 7.973 -24.313 1.00 89.81 269 ILE A O 1
ATOM 2114 N N . GLN A 1 270 ? 2.101 7.299 -24.945 1.00 89.56 270 GLN A N 1
ATOM 2115 C CA . GLN A 1 270 ? 1.434 8.551 -24.553 1.00 89.56 270 GLN A CA 1
ATOM 2116 C C . GLN A 1 270 ? 1.651 8.878 -23.068 1.00 89.56 270 GLN A C 1
ATOM 2118 O O . GLN A 1 270 ? 1.949 10.017 -22.704 1.00 89.56 270 GLN A O 1
ATOM 2123 N N . SER A 1 271 ? 1.566 7.862 -22.201 1.00 90.06 271 SER A N 1
ATOM 2124 C CA . SER A 1 271 ? 1.834 8.024 -20.767 1.00 90.06 271 SER A CA 1
ATOM 2125 C C . SER A 1 271 ? 3.289 8.419 -20.493 1.00 90.06 271 SER A C 1
ATOM 2127 O O . SER A 1 271 ? 3.543 9.210 -19.584 1.00 90.06 271 SER A O 1
ATOM 2129 N N . LEU A 1 272 ? 4.241 7.867 -21.254 1.00 90.69 272 LEU A N 1
ATOM 2130 C CA . LEU A 1 272 ? 5.667 8.178 -21.147 1.00 90.69 272 LEU A CA 1
ATOM 2131 C C . LEU A 1 272 ? 5.944 9.620 -21.582 1.00 90.69 272 LEU A C 1
ATOM 2133 O O . LEU A 1 272 ? 6.556 10.370 -20.826 1.00 90.69 272 LEU A O 1
ATOM 2137 N N . THR A 1 273 ? 5.441 10.023 -22.750 1.00 89.12 273 THR A N 1
ATOM 2138 C CA . THR A 1 273 ? 5.612 11.378 -23.288 1.00 89.12 273 THR A CA 1
ATOM 2139 C C . THR A 1 273 ? 5.076 12.430 -22.323 1.00 89.12 273 THR A C 1
ATOM 2141 O O . THR A 1 273 ? 5.791 13.375 -21.993 1.00 89.12 273 THR A O 1
ATOM 2144 N N . HIS A 1 274 ? 3.864 12.231 -21.796 1.00 89.31 274 HIS A N 1
ATOM 2145 C CA . HIS A 1 274 ? 3.298 13.130 -20.794 1.00 89.31 274 HIS A CA 1
ATOM 2146 C C . HIS A 1 274 ? 4.165 13.193 -19.526 1.00 89.31 274 HIS A C 1
ATOM 2148 O O . HIS A 1 274 ? 4.459 14.276 -19.023 1.00 89.31 274 HIS A O 1
ATOM 2154 N N . ALA A 1 275 ? 4.610 12.048 -19.002 1.00 87.50 275 ALA A N 1
ATOM 2155 C CA . ALA A 1 275 ? 5.386 12.005 -17.765 1.00 87.50 275 ALA A CA 1
ATOM 2156 C C . ALA A 1 275 ? 6.743 12.714 -17.862 1.00 87.50 275 ALA A C 1
ATOM 2158 O O . ALA A 1 275 ? 7.176 13.295 -16.867 1.00 87.50 275 ALA A O 1
ATOM 2159 N N . CYS A 1 276 ? 7.383 12.708 -19.037 1.00 87.31 276 CYS A N 1
ATOM 2160 C CA . CYS A 1 276 ? 8.627 13.444 -19.277 1.00 87.31 276 CYS A CA 1
ATOM 2161 C C . CYS A 1 276 ? 8.448 14.971 -19.225 1.00 87.31 276 CYS A C 1
ATOM 2163 O O . CYS A 1 276 ? 9.418 15.681 -18.978 1.00 87.31 276 CYS A O 1
ATOM 2165 N N . GLN A 1 277 ? 7.229 15.476 -19.432 1.00 85.75 277 GLN A N 1
ATOM 2166 C CA . GLN A 1 277 ? 6.915 16.911 -19.448 1.00 85.75 277 GLN A CA 1
ATOM 2167 C C . GLN A 1 277 ? 6.169 17.369 -18.185 1.00 85.75 277 GLN A C 1
ATOM 2169 O O . GLN A 1 277 ? 6.178 18.545 -17.824 1.00 85.75 277 GLN A O 1
ATOM 2174 N N . CYS A 1 278 ? 5.525 16.439 -17.482 1.00 84.81 278 CYS A N 1
ATOM 2175 C CA . CYS A 1 278 ? 4.690 16.726 -16.326 1.00 84.81 278 CYS A CA 1
ATOM 2176 C C . CYS A 1 278 ? 5.523 17.129 -15.096 1.00 84.81 278 CYS A C 1
ATOM 2178 O O . CYS A 1 278 ? 6.263 16.313 -14.544 1.00 84.81 278 CYS A O 1
ATOM 2180 N N . ARG A 1 279 ? 5.321 18.349 -14.580 1.00 83.19 279 ARG A N 1
ATOM 2181 C CA . ARG A 1 279 ? 5.975 18.847 -13.350 1.00 83.19 279 ARG A CA 1
ATOM 2182 C C . ARG A 1 279 ? 5.201 18.547 -12.062 1.00 83.19 279 ARG A C 1
ATOM 2184 O O . ARG A 1 279 ? 5.791 18.537 -10.989 1.00 83.19 279 ARG A O 1
ATOM 2191 N N . ASP A 1 280 ? 3.914 18.223 -12.163 1.00 80.12 280 ASP A N 1
ATOM 2192 C CA . ASP A 1 280 ? 3.065 17.965 -10.998 1.00 80.12 280 ASP A CA 1
ATOM 2193 C C . ASP A 1 280 ? 3.429 16.639 -10.299 1.00 80.12 280 ASP A C 1
ATOM 2195 O O . ASP A 1 280 ? 3.382 15.551 -10.890 1.00 80.12 280 ASP A O 1
ATOM 2199 N N . ALA A 1 281 ? 3.800 16.732 -9.020 1.00 69.12 281 ALA A N 1
ATOM 2200 C CA . ALA A 1 281 ? 4.151 15.597 -8.169 1.00 69.12 281 ALA A CA 1
ATOM 2201 C C . ALA A 1 281 ? 2.951 14.684 -7.855 1.00 69.12 281 ALA A C 1
ATOM 2203 O O . ALA A 1 281 ? 3.145 13.498 -7.582 1.00 69.12 281 ALA A O 1
ATOM 2204 N N . LYS A 1 282 ? 1.722 15.211 -7.922 1.00 73.31 282 LYS A N 1
ATOM 2205 C CA . LYS A 1 282 ? 0.465 14.503 -7.647 1.00 73.31 282 LYS A CA 1
ATOM 2206 C C . LYS A 1 282 ? -0.421 14.393 -8.889 1.00 73.31 282 LYS A C 1
ATOM 2208 O O . LYS A 1 282 ? -1.632 14.269 -8.770 1.00 73.31 282 LYS A O 1
ATOM 2213 N N . CYS A 1 283 ? 0.171 14.366 -10.079 1.00 74.75 283 CYS A N 1
ATOM 2214 C CA . CYS A 1 283 ? -0.592 14.220 -11.313 1.00 74.75 283 CYS A CA 1
ATOM 2215 C C . CYS A 1 283 ? -1.457 12.941 -11.283 1.00 74.75 283 CYS A C 1
ATOM 2217 O O . CYS A 1 283 ? -0.926 11.827 -11.183 1.00 74.75 283 CYS A O 1
ATOM 2219 N N . HIS A 1 284 ? -2.781 13.113 -11.362 1.00 72.00 284 HIS A N 1
ATOM 2220 C CA . HIS A 1 284 ? -3.800 12.057 -11.296 1.00 72.00 284 HIS A CA 1
ATOM 2221 C C . HIS A 1 284 ? -4.672 12.021 -12.562 1.00 72.00 284 HIS A C 1
ATOM 2223 O O . HIS A 1 284 ? -5.887 11.870 -12.488 1.00 72.00 284 HIS A O 1
ATOM 2229 N N . LEU A 1 285 ? -4.057 12.151 -13.741 1.00 72.19 285 LEU A N 1
ATOM 2230 C CA . LEU A 1 285 ? -4.764 12.003 -15.017 1.00 72.19 285 LEU A CA 1
ATOM 2231 C C . LEU A 1 285 ? -5.306 10.561 -15.167 1.00 72.19 285 LEU A C 1
ATOM 2233 O O . LEU A 1 285 ? -4.501 9.633 -15.258 1.00 72.19 285 LEU A O 1
ATOM 2237 N N . PRO A 1 286 ? -6.637 10.341 -15.220 1.00 59.72 286 PRO A N 1
ATOM 2238 C CA . PRO A 1 286 ? -7.234 8.996 -15.186 1.00 59.72 286 PRO A CA 1
ATOM 2239 C C . PRO A 1 286 ? -6.873 8.127 -16.397 1.00 59.72 286 PRO A C 1
ATOM 2241 O O . PRO A 1 286 ? -6.839 6.900 -16.322 1.00 59.72 286 PRO A O 1
ATOM 2244 N N . THR A 1 287 ? -6.596 8.760 -17.536 1.00 64.75 287 THR A N 1
ATOM 2245 C CA . THR A 1 287 ? -6.350 8.091 -18.816 1.00 64.75 287 THR A CA 1
ATOM 2246 C C . THR A 1 287 ? -4.887 7.702 -19.029 1.00 64.75 287 THR A C 1
ATOM 2248 O O . THR A 1 287 ? -4.626 6.804 -19.840 1.00 64.75 287 THR A O 1
ATOM 2251 N N . LEU A 1 288 ? -3.954 8.309 -18.281 1.00 74.44 288 LEU A N 1
ATOM 2252 C CA . LEU A 1 288 ? -2.506 8.169 -18.449 1.00 74.44 288 LEU A CA 1
ATOM 2253 C C . LEU A 1 288 ? -1.813 7.772 -17.143 1.00 74.44 288 LEU A C 1
ATOM 2255 O O . LEU A 1 288 ? -1.969 8.389 -16.095 1.00 74.44 288 LEU A O 1
ATOM 2259 N N . ASN A 1 289 ? -0.935 6.774 -17.216 1.00 81.56 289 ASN A N 1
ATOM 2260 C CA . ASN A 1 289 ? -0.196 6.268 -16.058 1.00 81.56 289 ASN A CA 1
ATOM 2261 C C . ASN A 1 289 ? 1.033 7.147 -15.721 1.00 81.56 289 ASN A C 1
ATOM 2263 O O . ASN A 1 289 ? 2.146 6.634 -15.596 1.00 81.56 289 ASN A O 1
ATOM 2267 N N . CYS A 1 290 ? 0.855 8.465 -15.563 1.00 83.69 290 CYS A N 1
ATOM 2268 C CA . CYS A 1 290 ? 1.942 9.438 -15.368 1.00 83.69 290 CYS A CA 1
ATOM 2269 C C . CYS A 1 290 ? 2.880 9.058 -14.207 1.00 83.69 290 CYS A C 1
ATOM 2271 O O . CYS A 1 290 ? 4.097 8.951 -14.374 1.00 83.69 290 CYS A O 1
ATOM 2273 N N . GLN A 1 291 ? 2.310 8.731 -13.043 1.00 83.44 291 GLN A N 1
ATOM 2274 C CA . GLN A 1 291 ? 3.085 8.340 -11.861 1.00 83.44 291 GLN A CA 1
ATOM 2275 C C . GLN A 1 291 ? 3.902 7.056 -12.072 1.00 83.44 291 GLN A C 1
ATOM 2277 O O . GLN A 1 291 ? 4.971 6.912 -11.484 1.00 83.44 291 GLN A O 1
ATOM 2282 N N . LYS A 1 292 ? 3.448 6.129 -12.932 1.00 84.50 292 LYS A N 1
ATOM 2283 C CA . LYS A 1 292 ? 4.249 4.948 -13.314 1.00 84.50 292 LYS A CA 1
ATOM 2284 C C . LYS A 1 292 ? 5.502 5.361 -14.029 1.00 84.50 292 LYS A C 1
ATOM 2286 O O . LYS A 1 292 ? 6.583 4.912 -13.669 1.00 84.50 292 LYS A O 1
ATOM 2291 N N . MET A 1 293 ? 5.319 6.166 -15.065 1.00 88.94 293 MET A N 1
ATOM 2292 C CA . MET A 1 293 ? 6.391 6.514 -15.973 1.00 88.94 293 MET A CA 1
ATOM 2293 C C . MET A 1 293 ? 7.433 7.333 -15.222 1.00 88.94 293 MET A C 1
ATOM 2295 O O . MET A 1 293 ? 8.599 6.966 -15.257 1.00 88.94 293 MET A O 1
ATOM 2299 N N . LYS A 1 294 ? 7.020 8.286 -14.373 1.00 86.12 294 LYS A N 1
ATOM 2300 C CA . LYS A 1 294 ? 7.933 8.995 -13.458 1.00 86.12 294 LYS A CA 1
ATOM 2301 C C . LYS A 1 294 ? 8.742 8.052 -12.558 1.00 86.12 294 LYS A C 1
ATOM 2303 O O . LYS A 1 294 ? 9.949 8.220 -12.421 1.00 86.12 294 LYS A O 1
ATOM 2308 N N . ARG A 1 295 ? 8.120 7.020 -11.978 1.00 85.12 295 ARG A N 1
ATOM 2309 C CA . ARG A 1 295 ? 8.838 6.036 -11.146 1.00 85.12 295 ARG A CA 1
ATOM 2310 C C . ARG A 1 295 ? 9.797 5.163 -11.949 1.00 85.12 295 ARG A C 1
ATOM 2312 O O . ARG A 1 295 ? 10.902 4.919 -11.480 1.00 85.12 295 ARG A O 1
ATOM 2319 N N . LEU A 1 296 ? 9.409 4.723 -13.147 1.00 87.31 296 LEU A N 1
ATOM 2320 C CA . LEU A 1 296 ? 10.296 3.984 -14.048 1.00 87.31 296 LEU A CA 1
ATOM 2321 C C . LEU A 1 296 ? 11.498 4.844 -14.471 1.00 87.31 296 LEU A C 1
ATOM 2323 O O . LEU A 1 296 ? 12.623 4.352 -14.471 1.00 87.31 296 LEU A O 1
ATOM 2327 N N . MET A 1 297 ? 11.277 6.133 -14.753 1.00 86.44 297 MET A N 1
ATOM 2328 C CA . MET A 1 297 ? 12.332 7.105 -15.067 1.00 86.44 297 MET A CA 1
ATOM 2329 C C . MET A 1 297 ? 13.317 7.291 -13.900 1.00 86.44 297 MET A C 1
ATOM 2331 O O . MET A 1 297 ? 14.524 7.379 -14.114 1.00 86.44 297 MET A O 1
ATOM 2335 N N . ILE A 1 298 ? 12.827 7.314 -12.657 1.00 86.69 298 ILE A N 1
ATOM 2336 C CA . ILE A 1 298 ? 13.688 7.347 -11.466 1.00 86.69 298 ILE A CA 1
ATOM 2337 C C . ILE A 1 298 ? 14.439 6.020 -11.326 1.00 86.69 298 ILE A C 1
ATOM 2339 O O . ILE A 1 298 ? 15.655 6.011 -11.147 1.00 86.69 298 ILE A O 1
ATOM 2343 N N . HIS A 1 299 ? 13.743 4.890 -11.460 1.00 86.94 299 HIS A N 1
ATOM 2344 C CA . HIS A 1 299 ? 14.346 3.568 -11.336 1.00 86.94 299 HIS A CA 1
ATOM 2345 C C . HIS A 1 299 ? 15.514 3.382 -12.313 1.00 86.94 299 HIS A C 1
ATOM 2347 O O . HIS A 1 299 ? 16.604 3.021 -11.881 1.00 86.94 299 HIS A O 1
ATOM 2353 N N . ILE A 1 300 ? 15.341 3.692 -13.602 1.00 86.12 300 ILE A N 1
ATOM 2354 C CA . ILE A 1 300 ? 16.397 3.497 -14.610 1.00 86.12 300 ILE A CA 1
ATOM 2355 C C . ILE A 1 300 ? 17.655 4.344 -14.355 1.00 86.12 300 ILE A C 1
ATOM 2357 O O . ILE A 1 300 ? 18.743 3.961 -14.792 1.00 86.12 300 ILE A O 1
ATOM 2361 N N . LYS A 1 301 ? 17.522 5.469 -13.637 1.00 84.88 301 LYS A N 1
ATOM 2362 C CA . LYS A 1 301 ? 18.639 6.338 -13.238 1.00 84.88 301 LYS A CA 1
ATOM 2363 C C . LYS A 1 301 ? 19.481 5.716 -12.117 1.00 84.88 301 LYS A C 1
ATOM 2365 O O . LYS A 1 301 ? 20.702 5.855 -12.129 1.00 84.88 301 LYS A O 1
ATOM 2370 N N . TYR A 1 302 ? 18.844 5.011 -11.182 1.00 85.00 302 TYR A N 1
ATOM 2371 C CA . TYR A 1 302 ? 19.490 4.478 -9.973 1.00 85.00 302 TYR A CA 1
ATOM 2372 C C . TYR A 1 302 ? 19.593 2.945 -9.933 1.00 85.00 302 TYR A C 1
ATOM 2374 O O . TYR A 1 302 ? 20.111 2.388 -8.966 1.00 85.00 302 TYR A O 1
ATOM 2382 N N . CYS A 1 303 ? 19.122 2.242 -10.964 1.00 81.94 303 CYS A N 1
ATOM 2383 C CA . CYS A 1 303 ? 19.129 0.784 -11.001 1.00 81.94 303 CYS A CA 1
ATOM 2384 C C . CYS A 1 303 ? 20.561 0.229 -11.070 1.00 81.94 303 CYS A C 1
ATOM 2386 O O . CYS A 1 303 ? 21.257 0.408 -12.072 1.00 81.94 303 CYS A O 1
ATOM 2388 N N . LYS A 1 304 ? 20.982 -0.468 -10.005 1.00 79.94 304 LYS A N 1
ATOM 2389 C CA . LYS A 1 304 ? 22.281 -1.156 -9.933 1.00 79.94 304 LYS A CA 1
ATOM 2390 C C . LYS A 1 304 ? 22.327 -2.385 -10.844 1.00 79.94 304 LYS A C 1
ATOM 2392 O O . LYS A 1 304 ? 23.295 -2.531 -11.575 1.00 79.94 304 LYS A O 1
ATOM 2397 N N . GLU A 1 305 ? 21.255 -3.179 -10.896 1.00 80.69 305 GLU A N 1
ATOM 2398 C CA . GLU A 1 305 ? 21.156 -4.376 -11.755 1.00 80.69 305 GLU A CA 1
ATOM 2399 C C . GLU A 1 305 ? 21.365 -4.063 -13.244 1.00 80.69 305 GLU A C 1
ATOM 2401 O O . GLU A 1 305 ? 21.962 -4.843 -13.982 1.00 80.69 305 GLU A O 1
ATOM 2406 N N . ARG A 1 306 ? 20.916 -2.886 -13.699 1.00 80.88 306 ARG A N 1
ATOM 2407 C CA . ARG A 1 306 ? 21.170 -2.411 -15.066 1.00 80.88 306 ARG A CA 1
ATOM 2408 C C . ARG A 1 306 ? 22.656 -2.146 -15.318 1.00 80.88 306 ARG A C 1
ATOM 2410 O O . ARG A 1 306 ? 23.111 -2.370 -16.432 1.00 80.88 306 ARG A O 1
ATOM 2417 N N . LYS A 1 307 ? 23.378 -1.623 -14.321 1.00 73.06 307 LYS A N 1
ATO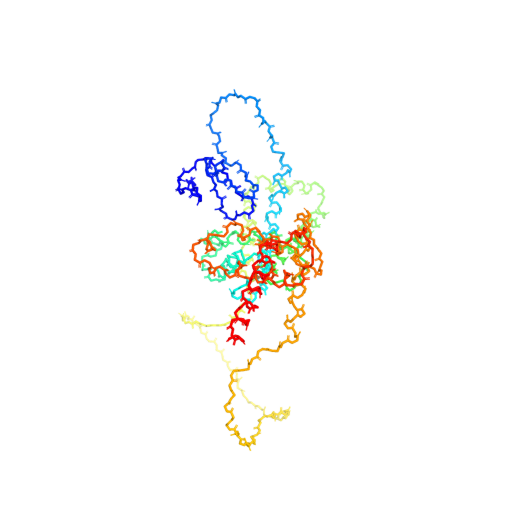M 2418 C CA . LYS A 1 307 ? 24.804 -1.280 -14.431 1.00 73.06 307 LYS A CA 1
ATOM 2419 C C . LYS A 1 307 ? 25.707 -2.505 -14.331 1.00 73.06 307 LYS A C 1
ATOM 2421 O O . LYS A 1 307 ? 26.774 -2.485 -14.922 1.00 73.06 307 LYS A O 1
ATOM 2426 N N . THR A 1 308 ? 25.293 -3.523 -13.580 1.00 74.06 308 THR A N 1
ATOM 2427 C CA . THR A 1 308 ? 26.082 -4.743 -13.393 1.00 74.06 308 THR A CA 1
ATOM 2428 C C . THR A 1 308 ? 25.858 -5.730 -14.534 1.00 74.06 308 THR A C 1
ATOM 2430 O O . THR A 1 308 ? 26.818 -6.105 -15.193 1.00 74.06 308 THR A O 1
ATOM 2433 N N . ASN A 1 309 ? 24.601 -6.104 -14.809 1.00 73.94 309 ASN A N 1
ATOM 2434 C CA . ASN A 1 309 ? 24.292 -7.233 -15.700 1.00 73.94 309 ASN A CA 1
ATOM 2435 C C . ASN A 1 309 ? 23.286 -6.878 -16.813 1.00 73.94 309 ASN A C 1
ATOM 2437 O O . ASN A 1 309 ? 23.034 -7.682 -17.698 1.00 73.94 309 ASN A O 1
ATOM 2441 N N . GLY A 1 310 ? 22.662 -5.694 -16.785 1.00 74.94 310 GLY A N 1
ATOM 2442 C CA . GLY A 1 310 ? 21.718 -5.259 -17.827 1.00 74.94 310 GLY A CA 1
ATOM 2443 C C . GLY A 1 310 ? 20.345 -5.952 -17.810 1.00 74.94 310 GLY A C 1
ATOM 2444 O O . GLY A 1 310 ? 19.460 -5.580 -18.583 1.00 74.94 310 GLY A O 1
ATOM 2445 N N . ASP A 1 311 ? 20.117 -6.898 -16.896 1.00 80.38 311 ASP A N 1
ATOM 2446 C CA . ASP A 1 311 ? 18.946 -7.784 -16.902 1.00 80.38 311 ASP A CA 1
ATOM 2447 C C . ASP A 1 311 ? 17.726 -7.294 -16.118 1.00 80.38 311 ASP A C 1
ATOM 2449 O O . ASP A 1 311 ? 16.738 -8.013 -15.980 1.00 80.38 311 ASP A O 1
ATOM 2453 N N . CYS A 1 312 ? 17.728 -6.041 -15.665 1.00 85.38 312 CYS A N 1
ATOM 2454 C CA . CYS A 1 312 ? 16.607 -5.518 -14.897 1.00 85.38 312 CYS A CA 1
ATOM 2455 C C . CYS A 1 312 ? 15.320 -5.424 -15.754 1.00 85.38 312 CYS A C 1
ATOM 2457 O O . CYS A 1 312 ? 15.271 -4.619 -16.697 1.00 85.38 312 CYS A O 1
ATOM 2459 N N . PRO A 1 313 ? 14.238 -6.155 -15.415 1.00 85.06 313 PRO A N 1
ATOM 2460 C CA . PRO A 1 313 ? 13.028 -6.220 -16.237 1.00 85.06 313 PRO A CA 1
ATOM 2461 C C . PRO A 1 313 ? 12.311 -4.868 -16.345 1.00 85.06 313 PRO A C 1
ATOM 2463 O O . PRO A 1 313 ? 11.790 -4.529 -17.404 1.00 85.06 313 PRO A O 1
ATOM 2466 N N . MET A 1 314 ? 12.346 -4.048 -15.288 1.00 84.75 314 MET A N 1
ATOM 2467 C CA . MET A 1 314 ? 11.762 -2.700 -15.308 1.00 84.75 314 MET A CA 1
ATOM 2468 C C . MET A 1 314 ? 12.542 -1.744 -16.217 1.00 84.75 314 MET A C 1
ATOM 2470 O O . MET A 1 314 ? 11.949 -0.910 -16.902 1.00 84.75 314 MET A O 1
ATOM 2474 N N . CYS A 1 315 ? 13.873 -1.867 -16.246 1.00 87.19 315 CYS A N 1
ATOM 2475 C CA . CYS A 1 315 ? 14.696 -1.092 -17.169 1.00 87.19 315 CYS A CA 1
ATOM 2476 C C . CYS A 1 315 ? 14.452 -1.532 -18.614 1.00 87.19 315 CYS A C 1
ATOM 2478 O O . CYS A 1 315 ? 14.303 -0.672 -19.479 1.00 87.19 315 CYS A O 1
ATOM 2480 N N . LYS A 1 316 ? 14.360 -2.846 -18.866 1.00 88.31 316 LYS A N 1
ATOM 2481 C CA . LYS A 1 316 ? 14.043 -3.400 -20.190 1.00 88.31 316 LYS A CA 1
ATOM 2482 C C . LYS A 1 316 ? 12.680 -2.915 -20.690 1.00 88.31 316 LYS A C 1
ATOM 2484 O O . LYS A 1 316 ? 12.604 -2.426 -21.810 1.00 88.31 316 LYS A O 1
ATOM 2489 N N . GLU A 1 317 ? 11.637 -2.949 -19.856 1.00 88.44 317 GLU A N 1
ATOM 2490 C CA . GLU A 1 317 ? 10.300 -2.437 -20.208 1.00 88.44 317 GLU A CA 1
ATOM 2491 C C . GLU A 1 317 ? 10.352 -0.959 -20.639 1.00 88.44 317 GLU A C 1
ATOM 2493 O O . GLU A 1 317 ? 9.835 -0.599 -21.699 1.00 88.44 317 GLU A O 1
ATOM 2498 N N . LEU A 1 318 ? 11.018 -0.102 -19.855 1.00 90.12 318 LEU A N 1
ATOM 2499 C CA . LEU A 1 318 ? 11.122 1.326 -20.167 1.00 90.12 318 LEU A CA 1
ATOM 2500 C C . LEU A 1 318 ? 11.952 1.588 -21.432 1.00 90.12 318 LEU A C 1
ATOM 2502 O O . LEU A 1 318 ? 11.548 2.399 -22.263 1.00 90.12 318 LEU A O 1
ATOM 2506 N N . ILE A 1 319 ? 13.088 0.906 -21.597 1.00 90.31 319 ILE A N 1
ATOM 2507 C CA . ILE A 1 319 ? 13.944 1.051 -22.784 1.00 90.31 319 ILE A CA 1
ATOM 2508 C C . ILE A 1 319 ? 13.176 0.631 -24.037 1.00 90.31 319 ILE A C 1
ATOM 2510 O O . ILE A 1 319 ? 13.209 1.349 -25.033 1.00 90.31 319 ILE A O 1
ATOM 2514 N N . THR A 1 320 ? 12.431 -0.472 -23.979 1.00 90.06 320 THR A N 1
ATOM 2515 C CA . THR A 1 320 ? 11.586 -0.934 -25.084 1.00 90.06 320 THR A CA 1
ATOM 2516 C C . THR A 1 320 ? 10.545 0.117 -25.470 1.00 90.06 320 THR A C 1
ATOM 2518 O O . THR A 1 320 ? 10.396 0.421 -26.653 1.00 90.06 320 THR A O 1
ATOM 2521 N N . LEU A 1 321 ? 9.875 0.745 -24.497 1.00 91.56 321 LEU A N 1
ATOM 2522 C CA . LEU A 1 321 ? 8.938 1.846 -24.759 1.00 91.56 321 LEU A CA 1
ATOM 2523 C C . LEU A 1 321 ? 9.628 3.069 -25.383 1.00 91.56 321 LEU A C 1
ATOM 2525 O O . LEU A 1 321 ? 9.109 3.633 -26.347 1.00 91.56 321 LEU A O 1
ATOM 2529 N N . CYS A 1 322 ? 10.811 3.450 -24.890 1.00 92.12 322 CYS A N 1
ATOM 2530 C CA . CYS A 1 322 ? 11.629 4.508 -25.488 1.00 92.12 322 CYS A CA 1
ATOM 2531 C C . CYS A 1 322 ? 12.027 4.172 -26.936 1.00 92.12 322 CYS A C 1
ATOM 2533 O O . CYS A 1 322 ? 11.994 5.054 -27.792 1.00 92.12 322 CYS A O 1
ATOM 2535 N N . CYS A 1 323 ? 12.353 2.910 -27.234 1.00 91.50 323 CYS A N 1
ATOM 2536 C CA . CYS A 1 323 ? 12.662 2.446 -28.586 1.00 91.50 323 CYS A CA 1
ATOM 2537 C C . CYS A 1 323 ? 11.452 2.537 -29.520 1.00 91.50 323 CYS A C 1
ATOM 2539 O O . CYS A 1 323 ? 11.590 3.027 -30.641 1.00 91.50 323 CYS A O 1
ATOM 2541 N N . TYR A 1 324 ? 10.267 2.111 -29.072 1.00 90.94 324 TYR A N 1
ATOM 2542 C CA . TYR A 1 324 ? 9.039 2.258 -29.858 1.00 90.94 324 TYR A CA 1
ATOM 2543 C C . TYR A 1 324 ? 8.705 3.726 -30.130 1.00 90.94 324 TYR A C 1
ATOM 2545 O O . TYR A 1 324 ? 8.374 4.071 -31.261 1.00 90.94 324 TYR A O 1
ATOM 2553 N N . HIS A 1 325 ? 8.849 4.598 -29.129 1.00 92.50 325 HIS A N 1
ATOM 2554 C CA . HIS A 1 325 ? 8.676 6.036 -29.315 1.00 92.50 325 HIS A CA 1
ATOM 2555 C C . HIS A 1 325 ? 9.681 6.600 -30.333 1.00 92.50 325 HIS A C 1
ATOM 2557 O O . HIS A 1 325 ? 9.284 7.274 -31.279 1.00 92.50 325 HIS A O 1
ATOM 2563 N N . ALA A 1 326 ? 10.972 6.292 -30.177 1.00 91.94 326 ALA A N 1
ATOM 2564 C CA . ALA A 1 326 ? 12.040 6.817 -31.025 1.00 91.94 326 ALA A CA 1
ATOM 2565 C C . ALA A 1 326 ? 11.870 6.459 -32.511 1.00 91.94 326 ALA A C 1
ATOM 2567 O O . ALA A 1 326 ? 12.202 7.280 -33.362 1.00 91.94 326 ALA A O 1
ATOM 2568 N N . LYS A 1 327 ? 11.318 5.276 -32.824 1.00 90.19 327 LYS A N 1
ATOM 2569 C CA . LYS A 1 327 ? 11.014 4.854 -34.204 1.00 90.19 327 LYS A CA 1
ATOM 2570 C C . LYS A 1 327 ? 9.986 5.754 -34.902 1.00 90.19 327 LYS A C 1
ATOM 2572 O O . LYS A 1 327 ? 10.078 5.924 -36.109 1.00 90.19 327 LYS A O 1
ATOM 2577 N N . GLY A 1 328 ? 9.030 6.317 -34.160 1.00 87.12 328 GLY A N 1
ATOM 2578 C CA . GLY A 1 328 ? 7.990 7.209 -34.693 1.00 87.12 328 GLY A CA 1
ATOM 2579 C C . GLY A 1 328 ? 8.213 8.697 -34.402 1.00 87.12 328 GLY A C 1
ATOM 2580 O O . GLY A 1 328 ? 7.405 9.528 -34.803 1.00 87.12 328 GLY A O 1
ATOM 2581 N N . CYS A 1 329 ? 9.274 9.054 -33.676 1.00 90.12 329 CYS A N 1
ATOM 2582 C CA . CYS A 1 329 ? 9.491 10.412 -33.188 1.00 90.12 329 CYS A CA 1
ATOM 2583 C C . CYS A 1 329 ? 10.239 11.275 -34.211 1.00 90.12 329 CYS A C 1
ATOM 2585 O O . CYS A 1 329 ? 11.424 11.049 -34.483 1.00 90.12 329 CYS A O 1
ATOM 2587 N N . GLN A 1 330 ? 9.589 12.325 -34.717 1.00 87.62 330 GLN A N 1
ATOM 2588 C CA . GLN A 1 330 ? 10.211 13.282 -35.640 1.00 87.62 330 GLN A CA 1
ATOM 2589 C C . GLN A 1 330 ? 10.914 14.454 -34.933 1.00 87.62 330 GLN A C 1
ATOM 2591 O O . GLN A 1 330 ? 11.822 15.047 -35.506 1.00 87.62 330 GLN A O 1
ATOM 2596 N N . GLU A 1 331 ? 10.630 14.682 -33.649 1.00 86.38 331 GLU A N 1
ATOM 2597 C CA . GLU A 1 331 ? 11.193 15.789 -32.866 1.00 86.38 331 GLU A CA 1
ATOM 2598 C C . GLU A 1 331 ? 12.729 15.777 -32.805 1.00 86.38 331 GLU A C 1
ATOM 2600 O O . GLU A 1 331 ? 13.357 14.752 -32.498 1.00 86.38 331 GLU A O 1
ATOM 2605 N N . THR A 1 332 ? 13.343 16.934 -33.063 1.00 80.44 332 THR A N 1
ATOM 2606 C CA . THR A 1 332 ? 14.799 17.139 -32.963 1.00 80.44 332 THR A CA 1
ATOM 2607 C C . THR A 1 332 ? 15.243 17.315 -31.510 1.00 80.44 332 THR A C 1
ATOM 2609 O O . THR A 1 332 ? 16.286 16.790 -31.121 1.00 80.44 332 THR A O 1
ATOM 2612 N N . LYS A 1 333 ? 14.417 17.971 -30.683 1.00 83.69 333 LYS A N 1
ATOM 2613 C CA . LYS A 1 333 ? 14.639 18.200 -29.244 1.00 83.69 333 LYS A CA 1
ATOM 2614 C C . LYS A 1 333 ? 13.600 17.462 -28.392 1.00 83.69 333 LYS A C 1
ATOM 2616 O O . LYS A 1 333 ? 12.824 18.061 -27.655 1.00 83.69 333 LYS A O 1
ATOM 2621 N N . CYS A 1 334 ? 13.574 16.135 -28.502 1.00 88.31 334 CYS A N 1
ATOM 2622 C CA . CYS A 1 334 ? 12.639 15.307 -27.743 1.00 88.31 334 CYS A CA 1
ATOM 2623 C C . CYS A 1 334 ? 13.038 15.184 -26.259 1.00 88.31 334 CYS A C 1
ATOM 2625 O O . CYS A 1 334 ? 14.184 14.869 -25.944 1.00 88.31 334 CYS A O 1
ATOM 2627 N N . LEU A 1 335 ? 12.071 15.350 -25.350 1.00 87.00 335 LEU A N 1
ATOM 2628 C CA . LEU A 1 335 ? 12.266 15.214 -23.897 1.00 87.00 335 LEU A CA 1
ATOM 2629 C C . LEU A 1 335 ? 12.171 13.763 -23.388 1.00 87.00 335 LEU A C 1
ATOM 2631 O O . LEU A 1 335 ? 12.409 13.500 -22.209 1.00 87.00 335 LEU A O 1
ATOM 2635 N N . VAL A 1 336 ? 11.809 12.808 -24.252 1.00 88.50 336 VAL A N 1
ATOM 2636 C CA . VAL A 1 336 ? 11.738 11.390 -23.880 1.00 88.50 336 VAL A CA 1
ATOM 2637 C C . VAL A 1 336 ? 13.145 10.834 -23.673 1.00 88.50 336 VAL A C 1
ATOM 2639 O O . VAL A 1 336 ? 14.034 10.999 -24.512 1.00 88.50 336 VAL A O 1
ATOM 2642 N N . LEU A 1 337 ? 13.336 10.130 -22.553 1.00 84.38 337 LEU A N 1
ATOM 2643 C CA . LEU A 1 337 ? 14.620 9.533 -22.183 1.00 84.38 337 LEU A CA 1
ATOM 2644 C C . LEU A 1 337 ? 15.199 8.689 -23.322 1.00 84.38 337 LEU A C 1
ATOM 2646 O O . LEU A 1 337 ? 14.507 7.859 -23.910 1.00 84.38 337 LEU A O 1
ATOM 2650 N N . PHE A 1 338 ? 16.492 8.876 -23.587 1.00 88.19 338 PHE A N 1
ATOM 2651 C CA . PHE A 1 338 ? 17.265 8.149 -24.599 1.00 88.19 338 PHE A CA 1
ATOM 2652 C C . PHE A 1 338 ? 16.783 8.316 -26.049 1.00 88.19 338 PHE A C 1
ATOM 2654 O O . PHE A 1 338 ? 17.408 7.739 -26.935 1.00 88.19 338 PHE A O 1
ATOM 2661 N N . CYS A 1 339 ? 15.741 9.109 -26.328 1.00 90.00 339 CYS A N 1
ATOM 2662 C CA . CYS A 1 339 ? 15.159 9.214 -27.667 1.00 90.00 339 CYS A CA 1
ATOM 2663 C C . CYS A 1 339 ? 16.194 9.648 -28.714 1.00 90.00 339 CYS A C 1
ATOM 2665 O O . CYS A 1 339 ? 16.342 8.980 -29.734 1.00 90.00 339 CYS A O 1
ATOM 2667 N N . SER A 1 340 ? 16.975 10.697 -28.444 1.00 89.69 340 SER A N 1
ATOM 2668 C CA . SER A 1 340 ? 18.023 11.170 -29.363 1.00 89.69 340 SER A CA 1
ATOM 2669 C C . SER A 1 340 ? 19.101 10.110 -29.617 1.00 89.69 340 SER A C 1
ATOM 2671 O O . SER A 1 340 ? 19.441 9.835 -30.767 1.00 89.69 340 SER A O 1
ATOM 2673 N N . ASN A 1 341 ? 19.575 9.444 -28.559 1.00 89.00 341 ASN A N 1
ATOM 2674 C CA . ASN A 1 341 ? 20.605 8.403 -28.658 1.00 89.00 341 ASN A CA 1
ATOM 2675 C C . ASN A 1 341 ? 20.102 7.173 -29.427 1.00 89.00 341 ASN A C 1
ATOM 2677 O O . ASN A 1 341 ? 20.834 6.590 -30.226 1.00 89.00 341 ASN A O 1
ATOM 2681 N N . ILE A 1 342 ? 18.844 6.784 -29.204 1.00 91.94 342 ILE A N 1
ATOM 2682 C CA . ILE A 1 342 ? 18.206 5.671 -29.907 1.00 91.94 342 ILE A CA 1
ATOM 2683 C C . ILE A 1 342 ? 17.988 6.032 -31.381 1.00 91.94 342 ILE A C 1
ATOM 2685 O O . ILE A 1 342 ? 18.347 5.239 -32.247 1.00 91.94 342 ILE A O 1
ATOM 2689 N N . LYS A 1 343 ? 17.484 7.237 -31.691 1.00 91.44 343 LYS A N 1
ATOM 2690 C CA . LYS A 1 343 ? 17.332 7.728 -33.074 1.00 91.44 343 LYS A CA 1
ATOM 2691 C C . LYS A 1 343 ? 18.663 7.704 -33.826 1.00 91.44 343 LYS A C 1
ATOM 2693 O O . LYS A 1 343 ? 18.701 7.265 -34.972 1.00 91.44 343 LYS A O 1
ATOM 2698 N N . HIS A 1 344 ? 19.750 8.125 -33.180 1.00 90.38 344 HIS A N 1
ATOM 2699 C CA . HIS A 1 344 ? 21.086 8.071 -33.769 1.00 90.38 344 HIS A CA 1
ATOM 2700 C C . HIS A 1 344 ? 21.527 6.630 -34.067 1.00 90.38 344 HIS A C 1
ATOM 2702 O O . HIS A 1 344 ? 21.936 6.335 -35.189 1.00 90.38 344 HIS A O 1
ATOM 2708 N N . LYS A 1 345 ? 21.365 5.708 -33.104 1.00 90.06 345 LYS A N 1
ATOM 2709 C CA . LYS A 1 345 ? 21.677 4.280 -33.297 1.00 90.06 345 LYS A CA 1
ATOM 2710 C C . LYS A 1 345 ? 20.867 3.648 -34.433 1.00 90.06 345 LYS A C 1
ATOM 2712 O O . LYS A 1 345 ? 21.445 2.931 -35.241 1.00 90.06 345 LYS A O 1
ATOM 2717 N N . ILE A 1 346 ? 19.568 3.942 -34.527 1.00 89.06 346 ILE A N 1
ATOM 2718 C CA . ILE A 1 346 ? 18.699 3.429 -35.599 1.00 89.06 346 ILE A CA 1
ATOM 2719 C C . ILE A 1 346 ? 19.186 3.918 -36.969 1.00 89.06 346 ILE A C 1
ATOM 2721 O O . ILE A 1 346 ? 19.375 3.104 -37.869 1.00 89.06 346 ILE A O 1
ATOM 2725 N N . LYS A 1 347 ? 19.453 5.224 -37.121 1.00 88.12 347 LYS A N 1
ATOM 2726 C CA . LYS A 1 347 ? 19.956 5.796 -38.383 1.00 88.12 347 LYS A CA 1
ATOM 2727 C C . LYS A 1 347 ? 21.307 5.206 -38.790 1.00 88.12 347 LYS A C 1
ATOM 2729 O O . LYS A 1 347 ? 21.520 4.903 -39.959 1.00 88.12 347 LYS A O 1
ATOM 2734 N N . HIS A 1 348 ? 22.212 5.028 -37.830 1.00 90.44 348 HIS A N 1
ATOM 2735 C CA . HIS A 1 348 ? 23.513 4.412 -38.075 1.00 90.44 348 HIS A CA 1
ATOM 2736 C C . HIS A 1 348 ? 23.372 2.958 -38.548 1.00 90.44 348 HIS A C 1
ATOM 2738 O O . HIS A 1 348 ? 24.009 2.554 -39.517 1.00 90.44 348 HIS A O 1
ATOM 2744 N N . GLN A 1 349 ? 22.491 2.183 -37.910 1.00 89.12 349 GLN A N 1
ATOM 2745 C CA . GLN A 1 349 ? 22.239 0.793 -38.287 1.00 89.12 349 GLN A CA 1
ATOM 2746 C C . GLN A 1 349 ? 21.613 0.670 -39.684 1.00 89.12 349 GLN A C 1
ATOM 2748 O O . GLN A 1 349 ? 22.011 -0.205 -40.445 1.00 89.12 349 GLN A O 1
ATOM 2753 N N . GLN A 1 350 ? 20.704 1.577 -40.052 1.00 89.88 350 GLN A N 1
ATOM 2754 C CA . GLN A 1 350 ? 20.132 1.638 -41.401 1.00 89.88 350 GLN A CA 1
ATOM 2755 C C . GLN A 1 350 ? 21.194 1.929 -42.471 1.00 89.88 350 GLN A C 1
ATOM 2757 O O . GLN A 1 350 ? 21.194 1.282 -43.512 1.00 89.88 350 GLN A O 1
ATOM 2762 N N . ARG A 1 351 ? 22.138 2.844 -42.204 1.00 91.38 351 ARG A N 1
ATOM 2763 C CA . ARG A 1 351 ? 23.254 3.129 -43.126 1.00 91.38 351 ARG A CA 1
ATOM 2764 C C . ARG A 1 351 ? 24.166 1.921 -43.322 1.00 91.38 351 ARG A C 1
ATOM 2766 O O . ARG A 1 351 ? 24.521 1.616 -44.453 1.00 91.38 351 ARG A O 1
ATOM 2773 N N . ILE A 1 352 ? 24.508 1.212 -42.243 1.00 91.69 352 ILE A N 1
ATOM 2774 C CA . ILE A 1 352 ? 25.295 -0.027 -42.342 1.00 91.69 352 ILE A CA 1
ATOM 2775 C C . ILE A 1 352 ? 24.559 -1.060 -43.198 1.00 91.69 352 ILE A C 1
ATOM 2777 O O . ILE A 1 352 ? 25.171 -1.662 -44.071 1.00 91.69 352 ILE A O 1
ATOM 2781 N N . GLN A 1 353 ? 23.254 -1.247 -42.981 1.00 90.50 353 GLN A N 1
ATOM 2782 C CA . GLN A 1 353 ? 22.458 -2.191 -43.769 1.00 90.50 353 GLN A CA 1
ATOM 2783 C C . GLN A 1 353 ? 22.421 -1.819 -45.256 1.00 90.50 353 GLN A C 1
ATOM 2785 O O . GLN A 1 353 ? 22.566 -2.700 -46.096 1.00 90.50 353 GLN A O 1
ATOM 2790 N N . GLN A 1 354 ? 22.294 -0.529 -45.581 1.00 90.62 354 GLN A N 1
ATOM 2791 C CA . GLN A 1 354 ? 22.342 -0.043 -46.963 1.00 90.62 354 GLN A CA 1
ATOM 2792 C C . GLN A 1 354 ? 23.705 -0.304 -47.617 1.00 90.62 354 GLN A C 1
ATOM 2794 O O . GLN A 1 354 ? 23.754 -0.839 -48.720 1.00 90.62 354 GLN A O 1
ATOM 2799 N N . LEU A 1 355 ? 24.806 -0.009 -46.920 1.00 90.12 355 LEU A N 1
ATOM 2800 C CA . LEU A 1 355 ? 26.161 -0.279 -47.417 1.00 90.12 355 LEU A CA 1
ATOM 2801 C C . LEU A 1 355 ? 26.410 -1.784 -47.601 1.00 90.12 355 LEU A C 1
ATOM 2803 O O . LEU A 1 355 ? 26.938 -2.203 -48.624 1.00 90.12 355 LEU A O 1
ATOM 2807 N N . GLN A 1 356 ? 25.968 -2.619 -46.656 1.00 90.81 356 GLN A N 1
ATOM 2808 C CA . GLN A 1 356 ? 26.051 -4.082 -46.761 1.00 90.81 356 GLN A CA 1
ATOM 2809 C C . GLN A 1 356 ? 25.204 -4.658 -47.901 1.00 90.81 356 GLN A C 1
ATOM 2811 O O . GLN A 1 356 ? 25.491 -5.755 -48.377 1.00 90.81 356 GLN A O 1
ATOM 2816 N N . GLN A 1 357 ? 24.131 -3.971 -48.293 1.00 89.19 357 GLN A N 1
ATOM 2817 C CA . GLN A 1 357 ? 23.308 -4.357 -49.433 1.00 89.19 357 GLN A CA 1
ATOM 2818 C C . GLN A 1 357 ? 23.965 -3.936 -50.751 1.00 89.19 357 GLN A C 1
ATOM 2820 O O . GLN A 1 357 ? 23.961 -4.721 -51.688 1.00 89.19 357 GLN A O 1
ATOM 2825 N N . GLN A 1 358 ? 24.594 -2.759 -50.802 1.00 86.56 358 GLN A N 1
ATOM 2826 C CA . GLN A 1 358 ? 25.363 -2.304 -51.965 1.00 86.56 358 GLN A CA 1
ATOM 2827 C C . GLN A 1 358 ? 26.585 -3.188 -52.239 1.00 86.56 358 GLN A C 1
ATOM 2829 O O . GLN A 1 358 ? 26.781 -3.594 -53.375 1.00 86.56 358 GLN A O 1
ATOM 2834 N N . VAL A 1 359 ? 27.348 -3.562 -51.206 1.00 86.75 359 VAL A N 1
ATOM 2835 C CA . VAL A 1 359 ? 28.490 -4.491 -51.340 1.00 86.75 359 VAL A CA 1
ATOM 2836 C C . VAL A 1 359 ? 28.052 -5.895 -51.770 1.00 86.75 359 VAL A C 1
ATOM 2838 O O . VAL A 1 359 ? 28.839 -6.613 -52.358 1.00 86.75 359 VAL A O 1
ATOM 2841 N N . ARG A 1 360 ? 26.807 -6.302 -51.490 1.00 84.81 360 ARG A N 1
ATOM 2842 C CA . ARG A 1 360 ? 26.258 -7.595 -51.938 1.00 84.81 360 ARG A CA 1
ATOM 2843 C C . ARG A 1 360 ? 25.764 -7.600 -53.387 1.00 84.81 360 ARG A C 1
ATOM 2845 O O . ARG A 1 360 ? 25.464 -8.673 -53.897 1.00 84.81 360 ARG A O 1
ATOM 2852 N N . LEU A 1 361 ? 25.575 -6.425 -53.984 1.00 79.31 361 LEU A N 1
ATOM 2853 C CA . LEU A 1 361 ? 25.102 -6.255 -55.362 1.00 79.31 361 LEU A CA 1
ATOM 2854 C C . LEU A 1 361 ? 26.250 -5.976 -56.348 1.00 79.31 361 LEU A C 1
ATOM 2856 O O . LEU A 1 361 ? 26.004 -5.951 -57.552 1.00 79.31 361 LEU A O 1
ATOM 2860 N N . LEU A 1 362 ? 27.458 -5.747 -55.826 1.00 73.50 362 LEU A N 1
ATOM 2861 C CA . LEU A 1 362 ? 28.734 -5.729 -56.541 1.00 73.50 362 LEU A CA 1
ATOM 2862 C C . LEU A 1 362 ? 29.376 -7.112 -56.426 1.00 73.50 362 LEU A C 1
ATOM 2864 O O . LEU A 1 362 ? 30.020 -7.526 -57.412 1.00 73.50 362 LEU A O 1
#

Sequence (362 aa):
MVYTCNNCKSHVETRYHCTLCDNFDLCVNCKDKDGHPHPMEKLGFALNNDPSPADKKQTNPQENYERRKLSIQRCIQSLVHACQCRDANCRLRCLPSSCQKMKRVVMHTKNCKIKTNGGCLICKQLIALCCYHAKHCQETKCLVPFCSTIKHKIKQQLQQRLQQAQLLSLLTPDQQNQTLQILKSNPLLIVAFIKQRTALVHQQQPGQHGGGVGGPLGPNQPQQQQPGLQHMISQQQQPQHQAQPMAMGAQMPQQPDAPQQKLSIQRSIQSLTHACQCRDAKCHLPTLNCQKMKRLMIHIKYCKERKTNGDCPMCKELITLCCYHAKGCQETKCLVLFCSNIKHKIKHQQRIQQLQQQVRLL

Radius of gyration: 34.34 Å; chains: 1; bounding box: 76×76×104 Å

Foldseek 3Di:
DWAAAPPPRDTDQKWFAFLQDDSHTHHPVCCVVVNDPGHTDTDHDDDDDDDDDDDPPPPDPVNVVVSVVVVLVVLVVLLQCLLVDPDPQPPPPDCRPSSNVNVVLVVCQVPPPCAVVVPDPSNVVLVVSLLVCLVVDPDPDRSRPCSNVSVVVVVVVVVVVVVVVVVLVVDDPVVNVVVVVVCVVDVVVVVVVVVVVVVVVVPDDDDDDDDDDDDDDDYDYDDDDDDDDDYDDDDDDDDDDDDDDDDDDDDDDDDDDDPVVVVVLVLQLVLLQCLLVDPDPPDDDPSHPNVLNVVLVVCLVPPPCCVPPNPDVSVVVLVVSLLVCLVVDPDPDRSGPCSNVSVVVVVVVVVVVVVVVVVVVD

Organism: NCBI:txid300112

Secondary structure (DSSP, 8-state):
--EE-TTT--EESSEEEESSSTT-EE-HHHHHHT--SS-EEEE----------S------HHHHHHHHHHHHHHHHHHHHHHHH---TT---TT-HHHHHHHHHHHHHHHH-SSTTTTT-HHHHHHHHHHHHHHHH---TT--STTHHHHHHHHHHHHHHHHHHHHHHHTS-HHHHHHHHHHHHH-HHHHHHHHHHHHHHGGG-----------------------------------------PPP----PPPPP-HHHHHHHHHHHHHHHHHHHH---TT---TTS-HHHHHHHHHHHHH-HHHHHTS--HHHHHHHHHHHHHHHH---SS--STTHHHHHHHHHHHHHHHHHHHHHTT-